Protein AF-0000000074575680 (afdb_homodimer)

Structure (mmCIF, N/CA/C/O backbone):
data_AF-0000000074575680-model_v1
#
loop_
_entity.id
_entity.type
_entity.pdbx_description
1 polymer 'Glutathione peroxidase'
#
loop_
_atom_site.group_PDB
_atom_site.id
_atom_site.type_symbol
_atom_site.label_atom_id
_atom_site.label_alt_id
_atom_site.label_comp_id
_atom_site.label_asym_id
_atom_site.label_entity_id
_atom_site.label_seq_id
_atom_site.pdbx_PDB_ins_code
_atom_site.Cartn_x
_atom_site.Cartn_y
_atom_site.Cartn_z
_atom_site.occupancy
_atom_site.B_iso_or_equiv
_atom_site.auth_seq_id
_atom_site.auth_comp_id
_atom_site.auth_asym_id
_atom_site.auth_atom_id
_atom_site.pdbx_PDB_model_num
ATOM 1 N N . LYS A 1 1 ? 10.477 -33.094 -3.75 1 90.31 1 LYS A N 1
ATOM 2 C CA . LYS A 1 1 ? 10.805 -31.891 -2.986 1 90.31 1 LYS A CA 1
ATOM 3 C C . LYS A 1 1 ? 9.602 -30.953 -2.881 1 90.31 1 LYS A C 1
ATOM 5 O O . LYS A 1 1 ? 9.172 -30.609 -1.778 1 90.31 1 LYS A O 1
ATOM 10 N N . PHE A 1 2 ? 8.867 -30.75 -3.924 1 97.62 2 PHE A N 1
ATOM 11 C CA . PHE A 1 2 ? 7.738 -29.828 -3.959 1 97.62 2 PHE A CA 1
ATOM 12 C C . PHE A 1 2 ? 6.656 -30.266 -2.977 1 97.62 2 PHE A C 1
ATOM 14 O O . PHE A 1 2 ? 6.203 -29.469 -2.154 1 97.62 2 PHE A O 1
ATOM 21 N N . TYR A 1 3 ? 6.438 -31.531 -2.885 1 98.19 3 TYR A N 1
ATOM 22 C CA . TYR A 1 3 ? 5.309 -32.031 -2.105 1 98.19 3 TYR A CA 1
ATOM 23 C C . TYR A 1 3 ? 5.645 -32.062 -0.619 1 98.19 3 TYR A C 1
ATOM 25 O O . TYR A 1 3 ? 4.758 -32.219 0.221 1 98.19 3 TYR A O 1
ATOM 33 N N . SER A 1 4 ? 6.883 -31.953 -0.274 1 98 4 SER A N 1
ATOM 34 C CA . SER A 1 4 ? 7.297 -31.953 1.126 1 98 4 SER A CA 1
ATOM 35 C C . SER A 1 4 ? 7.211 -30.562 1.736 1 98 4 SER A C 1
ATOM 37 O O . SER A 1 4 ? 7.336 -30.406 2.953 1 98 4 SER A O 1
ATOM 39 N N . LEU A 1 5 ? 6.918 -29.578 0.941 1 98.44 5 LEU A N 1
ATOM 40 C CA . LEU A 1 5 ? 6.836 -28.203 1.413 1 98.44 5 LEU A CA 1
ATOM 41 C C . LEU A 1 5 ? 5.504 -27.938 2.107 1 98.44 5 LEU A C 1
ATOM 43 O O . LEU A 1 5 ? 4.551 -28.703 1.938 1 98.44 5 LEU A O 1
ATOM 47 N N . THR A 1 6 ? 5.512 -26.969 2.91 1 98.31 6 THR A N 1
ATOM 48 C CA . THR A 1 6 ? 4.312 -26.453 3.566 1 98.31 6 THR A CA 1
ATOM 49 C C . THR A 1 6 ? 4.273 -24.938 3.512 1 98.31 6 THR A C 1
ATOM 51 O O . THR A 1 6 ? 5.301 -24.297 3.279 1 98.31 6 THR A O 1
ATOM 54 N N . ALA A 1 7 ? 3.102 -24.391 3.576 1 98.12 7 ALA A N 1
ATOM 55 C CA . ALA A 1 7 ? 2.865 -22.969 3.73 1 98.12 7 ALA A CA 1
ATOM 56 C C . ALA A 1 7 ? 1.653 -22.703 4.621 1 98.12 7 ALA A C 1
ATOM 58 O O . ALA A 1 7 ? 1.049 -23.641 5.148 1 98.12 7 ALA A O 1
ATOM 59 N N . LYS A 1 8 ? 1.412 -21.516 4.918 1 98.06 8 LYS A N 1
ATOM 60 C CA . LYS A 1 8 ? 0.218 -21.156 5.68 1 98.06 8 LYS A CA 1
ATOM 61 C C . LYS A 1 8 ? -0.808 -20.453 4.805 1 98.06 8 LYS A C 1
ATOM 63 O O . LYS A 1 8 ? -0.447 -19.609 3.975 1 98.06 8 LYS A O 1
ATOM 68 N N . LEU A 1 9 ? -2.023 -20.812 4.992 1 97.31 9 LEU A N 1
ATOM 69 C CA . LEU A 1 9 ? -3.113 -20.047 4.395 1 97.31 9 LEU A CA 1
ATOM 70 C C . LEU A 1 9 ? -3.273 -18.688 5.086 1 97.31 9 LEU A C 1
ATOM 72 O O . LEU A 1 9 ? -2.686 -18.453 6.145 1 97.31 9 LEU A O 1
ATOM 76 N N . LEU A 1 10 ? -4.047 -17.828 4.496 1 95.44 10 LEU A N 1
ATOM 77 C CA . LEU A 1 10 ? -4.273 -16.516 5.102 1 95.44 10 LEU A CA 1
ATOM 78 C C . LEU A 1 10 ? -4.848 -16.656 6.508 1 95.44 10 LEU A C 1
ATOM 80 O O . LEU A 1 10 ? -4.586 -15.812 7.375 1 95.44 10 LEU A O 1
ATOM 84 N N . SER A 1 11 ? -5.582 -17.719 6.699 1 92.12 11 SER A N 1
ATOM 85 C CA . SER A 1 11 ? -6.211 -17.984 7.988 1 92.12 11 SER A CA 1
ATOM 86 C C . SER A 1 11 ? -5.176 -18.391 9.031 1 92.12 11 SER A C 1
ATOM 88 O O . SER A 1 11 ? -5.469 -18.391 10.234 1 92.12 11 SER A O 1
ATOM 90 N N . GLY A 1 12 ? -4.004 -18.766 8.617 1 95.06 12 GLY A N 1
ATOM 91 C CA . GLY A 1 12 ? -2.977 -19.25 9.531 1 95.06 12 GLY A CA 1
ATOM 92 C C . GLY A 1 12 ? -2.861 -20.766 9.555 1 95.06 12 GLY A C 1
ATOM 93 O O . GLY A 1 12 ? -1.886 -21.312 10.07 1 95.06 12 GLY A O 1
ATOM 94 N N . GLU A 1 13 ? -3.814 -21.359 8.938 1 96.56 13 GLU A N 1
ATOM 95 C CA . GLU A 1 13 ? -3.799 -22.812 8.898 1 96.56 13 GLU A CA 1
ATOM 96 C C . GLU A 1 13 ? -2.67 -23.328 8 1 96.56 13 GLU A C 1
ATOM 98 O O . GLU A 1 13 ? -2.395 -22.75 6.949 1 96.56 13 GLU A O 1
ATOM 103 N N . ILE A 1 14 ? -2.115 -24.438 8.445 1 97.88 14 ILE A N 1
ATOM 104 C CA . ILE A 1 14 ? -1.03 -25.031 7.672 1 97.88 14 ILE A CA 1
ATOM 105 C C . ILE A 1 14 ? -1.587 -25.656 6.398 1 97.88 14 ILE A C 1
ATOM 107 O O . ILE A 1 14 ? -2.625 -26.328 6.426 1 97.88 14 ILE A O 1
ATOM 111 N N . PHE A 1 15 ? -0.992 -25.422 5.309 1 97.94 15 PHE A N 1
ATOM 112 C CA . PHE A 1 15 ? -1.291 -25.969 3.994 1 97.94 15 PHE A CA 1
ATOM 113 C C . PHE A 1 15 ? -0.157 -26.875 3.518 1 97.94 15 PHE A C 1
ATOM 115 O O . PHE A 1 15 ? 0.91 -26.391 3.137 1 97.94 15 PHE A O 1
ATOM 122 N N . ASN A 1 16 ? -0.392 -28.188 3.578 1 98.38 16 ASN A N 1
ATOM 123 C CA . ASN A 1 16 ? 0.603 -29.156 3.146 1 98.38 16 ASN A CA 1
ATOM 124 C C . ASN A 1 16 ? 0.56 -29.375 1.637 1 98.38 16 ASN A C 1
ATOM 126 O O . ASN A 1 16 ? -0.488 -29.703 1.082 1 98.38 16 ASN A O 1
ATOM 130 N N . PHE A 1 17 ? 1.668 -29.297 0.983 1 98.56 17 PHE A N 1
ATOM 131 C CA . PHE A 1 17 ? 1.706 -29.375 -0.473 1 98.56 17 PHE A CA 1
ATOM 132 C C . PHE A 1 17 ? 1.512 -30.812 -0.947 1 98.56 17 PHE A C 1
ATOM 134 O O . PHE A 1 17 ? 1.29 -31.047 -2.135 1 98.56 17 PHE A O 1
ATOM 141 N N . SER A 1 18 ? 1.539 -31.75 -0.007 1 98.44 18 SER A N 1
ATOM 142 C CA . SER A 1 18 ? 1.252 -33.125 -0.375 1 98.44 18 SER A CA 1
ATOM 143 C C . SER A 1 18 ? -0.13 -33.25 -1.008 1 98.44 18 SER A C 1
ATOM 145 O O . SER A 1 18 ? -0.358 -34.156 -1.84 1 98.44 18 SER A O 1
ATOM 147 N N . VAL A 1 19 ? -1.078 -32.406 -0.648 1 97.69 19 VAL A N 1
ATOM 148 C CA . VAL A 1 19 ? -2.445 -32.438 -1.152 1 97.69 19 VAL A CA 1
ATOM 149 C C . VAL A 1 19 ? -2.467 -32.062 -2.629 1 97.69 19 VAL A C 1
ATOM 151 O O . VAL A 1 19 ? -3.479 -32.25 -3.311 1 97.69 19 VAL A O 1
ATOM 154 N N . LEU A 1 20 ? -1.344 -31.578 -3.15 1 98.38 20 LEU A N 1
ATOM 155 C CA . LEU A 1 20 ? -1.27 -31.078 -4.52 1 98.38 20 LEU A CA 1
ATOM 156 C C . LEU A 1 20 ? -0.809 -32.188 -5.473 1 98.38 20 LEU A C 1
ATOM 158 O O . LEU A 1 20 ? -0.674 -31.953 -6.676 1 98.38 20 LEU A O 1
ATOM 162 N N . GLN A 1 21 ? -0.491 -33.375 -4.891 1 97.75 21 GLN A N 1
ATOM 163 C CA . GLN A 1 21 ? -0.09 -34.469 -5.742 1 97.75 21 GLN A CA 1
ATOM 164 C C . GLN A 1 21 ? -1.146 -34.781 -6.805 1 97.75 21 GLN A C 1
ATOM 166 O O . GLN A 1 21 ? -2.34 -34.844 -6.5 1 97.75 21 GLN A O 1
ATOM 171 N N . GLY A 1 22 ? -0.723 -34.906 -8.055 1 97.44 22 GLY A N 1
ATOM 172 C CA . GLY A 1 22 ? -1.619 -35.219 -9.156 1 97.44 22 GLY A CA 1
ATOM 173 C C . GLY A 1 22 ? -2.285 -33.969 -9.742 1 97.44 22 GLY A C 1
ATOM 174 O O . GLY A 1 22 ? -3.072 -34.094 -10.68 1 97.44 22 GLY A O 1
ATOM 175 N N . LYS A 1 23 ? -2.02 -32.812 -9.234 1 98.44 23 LYS A N 1
ATOM 176 C CA . LYS A 1 23 ? -2.623 -31.562 -9.695 1 98.44 23 LYS A CA 1
ATOM 177 C C . LYS A 1 23 ? -1.633 -30.75 -10.516 1 98.44 23 LYS A C 1
ATOM 179 O O . LYS A 1 23 ? -0.419 -30.875 -10.352 1 98.44 23 LYS A O 1
ATOM 184 N N . VAL A 1 24 ? -2.135 -30 -11.469 1 98.81 24 VAL A N 1
ATOM 185 C CA . VAL A 1 24 ? -1.384 -28.906 -12.07 1 98.81 24 VAL A CA 1
ATOM 186 C C . VAL A 1 24 ? -1.502 -27.656 -11.195 1 98.81 24 VAL A C 1
ATOM 188 O O . VAL A 1 24 ? -2.607 -27.25 -10.836 1 98.81 24 VAL A O 1
ATOM 191 N N . VAL A 1 25 ? -0.352 -27.047 -10.797 1 98.94 25 VAL A N 1
ATOM 192 C CA . VAL A 1 25 ? -0.388 -25.969 -9.812 1 98.94 25 VAL A CA 1
ATOM 193 C C . VAL A 1 25 ? 0.201 -24.688 -10.414 1 98.94 25 VAL A C 1
ATOM 195 O O . VAL A 1 25 ? 1.342 -24.688 -10.883 1 98.94 25 VAL A O 1
ATOM 198 N N . LEU A 1 26 ? -0.581 -23.688 -10.5 1 98.94 26 LEU A N 1
ATOM 199 C CA . LEU A 1 26 ? -0.109 -22.359 -10.836 1 98.94 26 LEU A CA 1
ATOM 200 C C . LEU A 1 26 ? 0.156 -21.531 -9.57 1 98.94 26 LEU A C 1
ATOM 202 O O . LEU A 1 26 ? -0.748 -21.328 -8.758 1 98.94 26 LEU A O 1
ATOM 206 N N . ILE A 1 27 ? 1.367 -21.109 -9.344 1 98.94 27 ILE A N 1
ATOM 207 C CA . ILE A 1 27 ? 1.769 -20.312 -8.195 1 98.94 27 ILE A CA 1
ATOM 208 C C . ILE A 1 27 ? 2.15 -18.906 -8.641 1 98.94 27 ILE A C 1
ATOM 210 O O . ILE A 1 27 ? 3.002 -18.734 -9.516 1 98.94 27 ILE A O 1
ATOM 214 N N . GLU A 1 28 ? 1.536 -17.938 -8.117 1 98.81 28 GLU A N 1
ATOM 215 C CA . GLU A 1 28 ? 1.806 -16.547 -8.461 1 98.81 28 GLU A CA 1
ATOM 216 C C . GLU A 1 28 ? 2.061 -15.711 -7.207 1 98.81 28 GLU A C 1
ATOM 218 O O . GLU A 1 28 ? 1.289 -15.766 -6.25 1 98.81 28 GLU A O 1
ATOM 223 N N . ASN A 1 29 ? 3.236 -15.023 -7.129 1 98.88 29 ASN A N 1
ATOM 224 C CA . ASN A 1 29 ? 3.314 -13.984 -6.105 1 98.88 29 ASN A CA 1
ATOM 225 C C . ASN A 1 29 ? 2.42 -12.797 -6.441 1 98.88 29 ASN A C 1
ATOM 227 O O . ASN A 1 29 ? 2.426 -12.312 -7.574 1 98.88 29 ASN A O 1
ATOM 231 N N . VAL A 1 30 ? 1.631 -12.391 -5.48 1 98.81 30 VAL A N 1
ATOM 232 C CA . VAL A 1 30 ? 0.593 -11.406 -5.758 1 98.81 30 VAL A CA 1
ATOM 233 C C . VAL A 1 30 ? 0.725 -10.234 -4.793 1 98.81 30 VAL A C 1
ATOM 235 O O . VAL A 1 30 ? 1.502 -10.289 -3.838 1 98.81 30 VAL A O 1
ATOM 238 N N . ALA A 1 31 ? 0.036 -9.172 -5.098 1 98.62 31 ALA A N 1
ATOM 239 C CA . ALA A 1 31 ? -0.106 -7.98 -4.27 1 98.62 31 ALA A CA 1
ATOM 240 C C . ALA A 1 31 ? -1.476 -7.336 -4.469 1 98.62 31 ALA A C 1
ATOM 242 O O . ALA A 1 31 ? -2.09 -7.48 -5.527 1 98.62 31 ALA A O 1
ATOM 243 N N . SER A 1 32 ? -1.909 -6.621 -3.449 1 97.38 32 SER A N 1
ATOM 244 C CA . SER A 1 32 ? -3.252 -6.051 -3.457 1 97.38 32 SER A CA 1
ATOM 245 C C . SER A 1 32 ? -3.297 -4.758 -4.27 1 97.38 32 SER A C 1
ATOM 247 O O . SER A 1 32 ? -4.379 -4.277 -4.613 1 97.38 32 SER A O 1
ATOM 249 N N . LEU A 1 33 ? -2.076 -4.152 -4.391 1 93.62 33 LEU A N 1
ATOM 250 C CA . LEU A 1 33 ? -2.029 -2.877 -5.098 1 93.62 33 LEU A CA 1
ATOM 251 C C . LEU A 1 33 ? -1 -2.916 -6.223 1 93.62 33 LEU A C 1
ATOM 253 O O . LEU A 1 33 ? 0.177 -2.617 -6 1 93.62 33 LEU A O 1
ATOM 257 N N . GLY A 1 34 ? -1.267 -3.279 -7.48 1 92.88 34 GLY A N 1
ATOM 258 C CA . GLY A 1 34 ? -0.567 -3.455 -8.742 1 92.88 34 GLY A CA 1
ATOM 259 C C . GLY A 1 34 ? -1.502 -3.691 -9.914 1 92.88 34 GLY A C 1
ATOM 260 O O . GLY A 1 34 ? -2.48 -2.963 -10.086 1 92.88 34 GLY A O 1
ATOM 261 N N . THR A 1 35 ? -1.01 -4.625 -10.766 1 96.19 35 THR A N 1
ATOM 262 C CA . THR A 1 35 ? -1.925 -5.031 -11.828 1 96.19 35 THR A CA 1
ATOM 263 C C . THR A 1 35 ? -2.969 -6.012 -11.297 1 96.19 35 THR A C 1
ATOM 265 O O . THR A 1 35 ? -3.359 -6.945 -12 1 96.19 35 THR A O 1
ATOM 268 N N . THR A 1 36 ? -3.359 -5.793 -10.133 1 97.25 36 THR A N 1
ATOM 269 C CA . THR A 1 36 ? -4.223 -6.656 -9.328 1 97.25 36 THR A CA 1
ATOM 270 C C . THR A 1 36 ? -5.5 -6.996 -10.094 1 97.25 36 THR A C 1
ATOM 272 O O . THR A 1 36 ? -5.852 -8.172 -10.234 1 97.25 36 THR A O 1
ATOM 275 N N . THR A 1 37 ? -6.16 -5.941 -10.625 1 98 37 THR A N 1
ATOM 276 C CA . THR A 1 37 ? -7.426 -6.191 -11.305 1 98 37 THR A CA 1
ATOM 277 C C . THR A 1 37 ? -7.246 -7.199 -12.438 1 98 37 THR A C 1
ATOM 279 O O . THR A 1 37 ? -8.016 -8.156 -12.547 1 98 37 THR A O 1
ATOM 282 N N . ARG A 1 38 ? -6.262 -7.008 -13.188 1 98.12 38 ARG A N 1
ATOM 283 C CA . ARG A 1 38 ? -5.996 -7.883 -14.328 1 98.12 38 ARG A CA 1
ATOM 284 C C . ARG A 1 38 ? -5.707 -9.305 -13.867 1 98.12 38 ARG A C 1
ATOM 286 O O . ARG A 1 38 ? -6.426 -10.242 -14.234 1 98.12 38 ARG A O 1
ATOM 293 N N . ASP A 1 39 ? -4.754 -9.484 -13.055 1 98.62 39 ASP A N 1
ATOM 294 C CA . ASP A 1 39 ? -4.219 -10.805 -12.758 1 98.62 39 ASP A CA 1
ATOM 295 C C . ASP A 1 39 ? -5.164 -11.594 -11.859 1 98.62 39 ASP A C 1
ATOM 297 O O . ASP A 1 39 ? -5.379 -12.789 -12.07 1 98.62 39 ASP A O 1
ATOM 301 N N . TYR A 1 40 ? -5.762 -10.961 -10.859 1 98.81 40 TYR A N 1
ATOM 302 C CA . TYR A 1 40 ? -6.695 -11.672 -9.992 1 98.81 40 TYR A CA 1
ATOM 303 C C . TYR A 1 40 ? -7.918 -12.133 -10.773 1 98.81 40 TYR A C 1
ATOM 305 O O . TYR A 1 40 ? -8.422 -13.234 -10.547 1 98.81 40 TYR A O 1
ATOM 313 N N . THR A 1 41 ? -8.383 -11.25 -11.664 1 98.75 41 THR A N 1
ATOM 314 C CA . THR A 1 41 ? -9.531 -11.625 -12.484 1 98.75 41 THR A CA 1
ATOM 315 C C . THR A 1 41 ? -9.188 -12.812 -13.383 1 98.75 41 THR A C 1
ATOM 317 O O . THR A 1 41 ? -9.977 -13.75 -13.5 1 98.75 41 THR A O 1
ATOM 320 N N . GLN A 1 42 ? -8.055 -12.766 -13.953 1 98.88 42 GLN A N 1
ATOM 321 C CA . GLN A 1 42 ? -7.629 -13.836 -14.844 1 98.88 42 GLN A CA 1
ATOM 322 C C . GLN A 1 42 ? -7.391 -15.133 -14.078 1 98.88 42 GLN A C 1
ATOM 324 O O . GLN A 1 42 ? -7.668 -16.219 -14.586 1 98.88 42 GLN A O 1
ATOM 329 N N . MET A 1 43 ? -6.891 -15.07 -12.867 1 98.88 43 MET A N 1
ATOM 330 C CA . MET A 1 43 ? -6.754 -16.266 -12.031 1 98.88 43 MET A CA 1
ATOM 331 C C . MET A 1 43 ? -8.117 -16.859 -11.711 1 98.88 43 MET A C 1
ATOM 333 O O . MET A 1 43 ? -8.297 -18.078 -11.75 1 98.88 43 MET A O 1
ATOM 337 N N . ASN A 1 44 ? -9.094 -15.969 -11.367 1 98.88 44 ASN A N 1
ATOM 338 C CA . ASN A 1 44 ? -10.453 -16.453 -11.141 1 98.88 44 ASN A CA 1
ATOM 339 C C . ASN A 1 44 ? -11 -17.188 -12.367 1 98.88 44 ASN A C 1
ATOM 341 O O . ASN A 1 44 ? -11.625 -18.234 -12.234 1 98.88 44 ASN A O 1
ATOM 345 N N . GLU A 1 45 ? -10.758 -16.609 -13.523 1 98.81 45 GLU A N 1
ATOM 346 C CA . GLU A 1 45 ? -11.25 -17.188 -14.758 1 98.81 45 GLU A CA 1
ATOM 347 C C . GLU A 1 45 ? -10.625 -18.562 -15 1 98.81 45 GLU A C 1
ATOM 349 O O . GLU A 1 45 ? -11.32 -19.516 -15.352 1 98.81 45 GLU A O 1
ATOM 354 N N . LEU A 1 46 ? -9.312 -18.656 -14.867 1 98.88 46 LEU A N 1
ATOM 355 C CA . LEU A 1 46 ? -8.625 -19.938 -15.031 1 98.88 46 LEU A CA 1
ATOM 356 C C . LEU A 1 46 ? -9.141 -20.969 -14.039 1 98.88 46 LEU A C 1
ATOM 358 O O . LEU A 1 46 ? -9.359 -22.125 -14.398 1 98.88 46 LEU A O 1
ATOM 362 N N . HIS A 1 47 ? -9.289 -20.531 -12.797 1 98.81 47 HIS A N 1
ATOM 363 C CA . HIS A 1 47 ? -9.82 -21.438 -11.781 1 98.81 47 HIS A CA 1
ATOM 364 C C . HIS A 1 47 ? -11.188 -21.969 -12.18 1 98.81 47 HIS A C 1
ATOM 366 O O . HIS A 1 47 ? -11.438 -23.172 -12.094 1 98.81 47 HIS A O 1
ATOM 372 N N . GLU A 1 48 ? -12.062 -21.078 -12.594 1 98.56 48 GLU A N 1
ATOM 373 C CA . GLU A 1 48 ? -13.422 -21.469 -12.969 1 98.56 48 GLU A CA 1
ATOM 374 C C . GLU A 1 48 ? -13.414 -22.5 -14.094 1 98.56 48 GLU A C 1
ATOM 376 O O . GLU A 1 48 ? -14.219 -23.422 -14.094 1 98.56 48 GLU A O 1
ATOM 381 N N . ARG A 1 49 ? -12.508 -22.391 -14.945 1 98.38 49 ARG A N 1
ATOM 382 C CA . ARG A 1 49 ? -12.508 -23.234 -16.141 1 98.38 49 ARG A CA 1
ATOM 383 C C . ARG A 1 49 ? -11.789 -24.562 -15.883 1 98.38 49 ARG A C 1
ATOM 385 O O . ARG A 1 49 ? -12.148 -25.578 -16.469 1 98.38 49 ARG A O 1
ATOM 392 N N . TYR A 1 50 ? -10.844 -24.562 -14.945 1 98.62 50 TYR A N 1
ATOM 393 C CA . TYR A 1 50 ? -9.961 -25.734 -14.977 1 98.62 50 TYR A CA 1
ATOM 394 C C . TYR A 1 50 ? -9.812 -26.344 -13.594 1 98.62 50 TYR A C 1
ATOM 396 O O . TYR A 1 50 ? -9.172 -27.391 -13.43 1 98.62 50 TYR A O 1
ATOM 404 N N . ALA A 1 51 ? -10.422 -25.734 -12.594 1 98.56 51 ALA A N 1
ATOM 405 C CA . ALA A 1 51 ? -10.289 -26.297 -11.25 1 98.56 51 ALA A CA 1
ATOM 406 C C . ALA A 1 51 ? -10.82 -27.719 -11.203 1 98.56 51 ALA A C 1
ATOM 408 O O . ALA A 1 51 ? -10.195 -28.609 -10.602 1 98.56 51 ALA A O 1
ATOM 409 N N . SER A 1 52 ? -11.93 -27.938 -11.82 1 98.06 52 SER A N 1
ATOM 410 C CA . SER A 1 52 ? -12.562 -29.266 -11.812 1 98.06 52 SER A CA 1
ATOM 411 C C . SER A 1 52 ? -11.742 -30.266 -12.609 1 98.06 52 SER A C 1
ATOM 413 O O . SER A 1 52 ? -11.961 -31.484 -12.508 1 98.06 52 SER A O 1
ATOM 415 N N . LYS A 1 53 ? -10.805 -29.781 -13.391 1 98.12 53 LYS A N 1
ATOM 416 C CA . LYS A 1 53 ? -9.984 -30.656 -14.234 1 98.12 53 LYS A CA 1
ATOM 417 C C . LYS A 1 53 ? -8.625 -30.922 -13.594 1 98.12 53 LYS A C 1
ATOM 419 O O . LYS A 1 53 ? -7.793 -31.625 -14.164 1 98.12 53 LYS A O 1
ATOM 424 N N . GLY A 1 54 ? -8.391 -30.328 -12.461 1 98.31 54 GLY A N 1
ATOM 425 C CA . GLY A 1 54 ? -7.172 -30.672 -11.734 1 98.31 54 GLY A CA 1
ATOM 426 C C . GLY A 1 54 ? -6.23 -29.484 -11.562 1 98.31 54 GLY A C 1
ATOM 427 O O . GLY A 1 54 ? -5.109 -29.656 -11.07 1 98.31 54 GLY A O 1
ATOM 428 N N . LEU A 1 55 ? -6.648 -28.266 -11.906 1 98.81 55 LEU A N 1
ATOM 429 C CA . LEU A 1 55 ? -5.824 -27.078 -11.703 1 98.81 55 LEU A CA 1
ATOM 430 C C . LEU A 1 55 ? -5.992 -26.531 -10.289 1 98.81 55 LEU A C 1
ATOM 432 O O . LEU A 1 55 ? -7.109 -26.438 -9.781 1 98.81 55 LEU A O 1
ATOM 436 N N . VAL A 1 56 ? -4.914 -26.219 -9.617 1 98.81 56 VAL A N 1
ATOM 437 C CA . VAL A 1 56 ? -4.902 -25.469 -8.367 1 98.81 56 VAL A CA 1
ATOM 438 C C . VAL A 1 56 ? -4.086 -24.188 -8.539 1 98.81 56 VAL A C 1
ATOM 440 O O . VAL A 1 56 ? -2.988 -24.219 -9.094 1 98.81 56 VAL A O 1
ATOM 443 N N . ILE A 1 57 ? -4.652 -23.141 -8.172 1 98.88 57 ILE A N 1
ATOM 444 C CA . ILE A 1 57 ? -3.959 -21.859 -8.219 1 98.88 57 ILE A CA 1
ATOM 445 C C . ILE A 1 57 ? -3.65 -21.391 -6.801 1 98.88 57 ILE A C 1
ATOM 447 O O . ILE A 1 57 ? -4.527 -21.391 -5.93 1 98.88 57 ILE A O 1
ATOM 451 N N . LEU A 1 58 ? -2.428 -21.031 -6.551 1 98.88 58 LEU A N 1
ATOM 452 C CA . LEU A 1 58 ? -1.982 -20.469 -5.277 1 98.88 58 LEU A CA 1
ATOM 453 C C . LEU A 1 58 ? -1.466 -19.047 -5.465 1 98.88 58 LEU A C 1
ATOM 455 O O . LEU A 1 58 ? -0.466 -18.828 -6.156 1 98.88 58 LEU A O 1
ATOM 459 N N . GLY A 1 59 ? -2.221 -18.109 -4.934 1 98.81 59 GLY A N 1
ATOM 460 C CA . GLY A 1 59 ? -1.688 -16.766 -4.805 1 98.81 59 GLY A CA 1
ATOM 461 C C . GLY A 1 59 ? -0.854 -16.562 -3.553 1 98.81 59 GLY A C 1
ATOM 462 O O . GLY A 1 59 ? -1.27 -16.953 -2.459 1 98.81 59 GLY A O 1
ATOM 463 N N . VAL A 1 60 ? 0.273 -15.945 -3.691 1 98.88 60 VAL A N 1
ATOM 464 C CA . VAL A 1 60 ? 1.181 -15.789 -2.561 1 98.88 60 VAL A CA 1
ATOM 465 C C . VAL A 1 60 ? 1.532 -14.312 -2.387 1 98.88 60 VAL A C 1
ATOM 467 O O . VAL A 1 60 ? 2.482 -13.812 -2.998 1 98.88 60 VAL A O 1
ATOM 470 N N . PRO A 1 61 ? 0.842 -13.672 -1.475 1 98.81 61 PRO A N 1
ATOM 471 C CA . PRO A 1 61 ? 1.118 -12.25 -1.257 1 98.81 61 PRO A CA 1
ATOM 472 C C . PRO A 1 61 ? 2.564 -11.984 -0.847 1 98.81 61 PRO A C 1
ATOM 474 O O . PRO A 1 61 ? 3.143 -12.758 -0.077 1 98.81 61 PRO A O 1
ATOM 477 N N . CYS A 1 62 ? 3.129 -10.961 -1.376 1 98.81 62 CYS A N 1
ATOM 478 C CA . CYS A 1 62 ? 4.496 -10.539 -1.104 1 98.81 62 CYS A CA 1
ATOM 479 C C . CYS A 1 62 ? 4.617 -9.016 -1.155 1 98.81 62 CYS A C 1
ATOM 481 O O . CYS A 1 62 ? 4.035 -8.375 -2.029 1 98.81 62 CYS A O 1
ATOM 483 N N . ASN A 1 63 ? 5.426 -8.43 -0.271 1 98.25 63 ASN A N 1
ATOM 484 C CA . ASN A 1 63 ? 5.5 -6.977 -0.169 1 98.25 63 ASN A CA 1
ATOM 485 C C . ASN A 1 63 ? 6.852 -6.449 -0.646 1 98.25 63 ASN A C 1
ATOM 487 O O . ASN A 1 63 ? 7.207 -5.305 -0.368 1 98.25 63 ASN A O 1
ATOM 491 N N . GLN A 1 64 ? 7.586 -7.203 -1.375 1 97.94 64 GLN A N 1
ATOM 492 C CA . GLN A 1 64 ? 8.969 -6.852 -1.679 1 97.94 64 GLN A CA 1
ATOM 493 C C . GLN A 1 64 ? 9.055 -5.977 -2.926 1 97.94 64 GLN A C 1
ATOM 495 O O . GLN A 1 64 ? 10.125 -5.457 -3.256 1 97.94 64 GLN A O 1
ATOM 500 N N . PHE A 1 65 ? 7.922 -5.773 -3.602 1 97.31 65 PHE A N 1
ATOM 501 C CA . PHE A 1 65 ? 7.938 -5.051 -4.867 1 97.31 65 PHE A CA 1
ATOM 502 C C . PHE A 1 65 ? 7.043 -3.816 -4.801 1 97.31 65 PHE A C 1
ATOM 504 O O . PHE A 1 65 ? 5.82 -3.926 -4.898 1 97.31 65 PHE A O 1
ATOM 511 N N . GLY A 1 66 ? 7.715 -2.621 -4.609 1 96 66 GLY A N 1
ATOM 512 C CA . GLY A 1 66 ? 6.98 -1.37 -4.5 1 96 66 GLY A CA 1
ATOM 513 C C . GLY A 1 66 ? 6.113 -1.292 -3.258 1 96 66 GLY A C 1
ATOM 514 O O . GLY A 1 66 ? 5.258 -0.411 -3.145 1 96 66 GLY A O 1
ATOM 515 N N . HIS A 1 67 ? 6.234 -2.316 -2.404 1 97.5 67 HIS A N 1
ATOM 516 C CA . HIS A 1 67 ? 5.398 -2.436 -1.216 1 97.5 67 HIS A CA 1
ATOM 517 C C . HIS A 1 67 ? 3.918 -2.377 -1.573 1 97.5 67 HIS A C 1
ATOM 519 O O . HIS A 1 67 ? 3.141 -1.693 -0.904 1 97.5 67 HIS A O 1
ATOM 525 N N . GLN A 1 68 ? 3.609 -3.076 -2.586 1 98.06 68 GLN A N 1
ATOM 526 C CA . GLN A 1 68 ? 2.236 -3.053 -3.082 1 98.06 68 GLN A CA 1
ATOM 527 C C . GLN A 1 68 ? 1.346 -3.996 -2.279 1 98.06 68 GLN A C 1
ATOM 529 O O . GLN A 1 68 ? 0.159 -4.141 -2.578 1 98.06 68 GLN A O 1
ATOM 534 N N . GLU A 1 69 ? 1.895 -4.617 -1.244 1 98.38 69 GLU A N 1
ATOM 535 C CA . GLU A 1 69 ? 1.143 -5.441 -0.302 1 98.38 69 GLU A CA 1
ATOM 536 C C . GLU A 1 69 ? 1.453 -5.051 1.141 1 98.38 69 GLU A C 1
ATOM 538 O O . GLU A 1 69 ? 1.841 -5.898 1.947 1 98.38 69 GLU A O 1
ATOM 543 N N . ASN A 1 70 ? 1.155 -3.852 1.474 1 97.81 70 ASN A N 1
ATOM 544 C CA . ASN A 1 70 ? 1.376 -3.344 2.824 1 97.81 70 ASN A CA 1
ATOM 545 C C . ASN A 1 70 ? 0.333 -3.879 3.801 1 97.81 70 ASN A C 1
ATOM 547 O O . ASN A 1 70 ? 0.492 -3.752 5.016 1 97.81 70 ASN A O 1
ATOM 551 N N . CYS A 1 71 ? -0.729 -4.508 3.303 1 97.38 71 CYS A N 1
ATOM 552 C CA . CYS A 1 71 ? -1.795 -5.055 4.137 1 97.38 71 CYS A CA 1
ATOM 553 C C . CYS A 1 71 ? -1.27 -6.168 5.035 1 97.38 71 CYS A C 1
ATOM 555 O O . CYS A 1 71 ? -0.399 -6.941 4.629 1 97.38 71 CYS A O 1
ATOM 557 N N . LYS A 1 72 ? -1.858 -6.195 6.238 1 96.62 72 LYS A N 1
ATOM 558 C CA . LYS A 1 72 ? -1.722 -7.41 7.039 1 96.62 72 LYS A CA 1
ATOM 559 C C . LYS A 1 72 ? -2.551 -8.547 6.457 1 96.62 72 LYS A C 1
ATOM 561 O O . LYS A 1 72 ? -3.486 -8.312 5.688 1 96.62 72 LYS A O 1
ATOM 566 N N . ASN A 1 73 ? -2.193 -9.742 6.875 1 97.44 73 ASN A N 1
ATOM 567 C CA . ASN A 1 73 ? -2.875 -10.914 6.328 1 97.44 73 ASN A CA 1
ATOM 568 C C . ASN A 1 73 ? -4.391 -10.773 6.434 1 97.44 73 ASN A C 1
ATOM 570 O O . ASN A 1 73 ? -5.109 -11.047 5.469 1 97.44 73 ASN A O 1
ATOM 574 N N . GLU A 1 74 ? -4.852 -10.312 7.578 1 96.81 74 GLU A N 1
ATOM 575 C CA . GLU A 1 74 ? -6.285 -10.242 7.828 1 96.81 74 GLU A CA 1
ATOM 576 C C . GLU A 1 74 ? -6.934 -9.125 7.012 1 96.81 74 GLU A C 1
ATOM 578 O O . GLU A 1 74 ? -8.164 -9.055 6.91 1 96.81 74 GLU A O 1
ATOM 583 N N . GLU A 1 75 ? -6.168 -8.242 6.414 1 97.94 75 GLU A N 1
ATOM 584 C CA . GLU A 1 75 ? -6.672 -7.094 5.664 1 97.94 75 GLU A CA 1
ATOM 585 C C . GLU A 1 75 ? -6.73 -7.391 4.168 1 97.94 75 GLU A C 1
ATOM 587 O O . GLU A 1 75 ? -7.402 -6.684 3.416 1 97.94 75 GLU A O 1
ATOM 592 N N . ILE A 1 76 ? -6.012 -8.391 3.699 1 98.5 76 ILE A N 1
ATOM 593 C CA . ILE A 1 76 ? -5.785 -8.625 2.275 1 98.5 76 ILE A CA 1
ATOM 594 C C . ILE A 1 76 ? -7.117 -8.883 1.574 1 98.5 76 ILE A C 1
ATOM 596 O O . ILE A 1 76 ? -7.414 -8.258 0.552 1 98.5 76 ILE A O 1
ATOM 600 N N . LEU A 1 77 ? -7.938 -9.75 2.113 1 98.5 77 LEU A N 1
ATOM 601 C CA . LEU A 1 77 ? -9.203 -10.062 1.468 1 98.5 77 LEU A CA 1
ATOM 602 C C . LEU A 1 77 ? -10.125 -8.844 1.455 1 98.5 77 LEU A C 1
ATOM 604 O O . LEU A 1 77 ? -10.898 -8.656 0.514 1 98.5 77 LEU A O 1
ATOM 608 N N . LEU A 1 78 ? -10.094 -8.016 2.531 1 98.56 78 LEU A N 1
ATOM 609 C CA . LEU A 1 78 ? -10.859 -6.773 2.555 1 98.56 78 LEU A CA 1
ATOM 610 C C . LEU A 1 78 ? -10.406 -5.828 1.452 1 98.56 78 LEU A C 1
ATOM 612 O O . LEU A 1 78 ? -11.227 -5.199 0.785 1 98.56 78 LEU A O 1
ATOM 616 N N . SER A 1 79 ? -9.109 -5.723 1.299 1 98.69 79 SER A N 1
ATOM 617 C CA . SER A 1 79 ? -8.57 -4.875 0.244 1 98.69 79 SER A CA 1
ATOM 618 C C . SER A 1 79 ? -9.039 -5.332 -1.133 1 98.69 79 SER A C 1
ATOM 620 O O . SER A 1 79 ? -9.477 -4.516 -1.946 1 98.69 79 SER A O 1
ATOM 622 N N . LEU A 1 80 ? -8.961 -6.652 -1.385 1 98.75 80 LEU A N 1
ATOM 623 C CA . LEU A 1 80 ? -9.391 -7.195 -2.668 1 98.75 80 LEU A CA 1
ATOM 624 C C . LEU A 1 80 ? -10.875 -6.949 -2.891 1 98.75 80 LEU A C 1
ATOM 626 O O . LEU A 1 80 ? -11.289 -6.574 -3.99 1 98.75 80 LEU A O 1
ATOM 630 N N . LYS A 1 81 ? -11.617 -7.102 -1.906 1 98.75 81 LYS A N 1
ATOM 631 C CA . LYS A 1 81 ? -13.07 -7 -2.002 1 98.75 81 LYS A CA 1
ATOM 632 C C . LYS A 1 81 ? -13.508 -5.551 -2.195 1 98.75 81 LYS A C 1
ATOM 634 O O . LYS A 1 81 ? -14.43 -5.273 -2.965 1 98.75 81 LYS A O 1
ATOM 639 N N . HIS A 1 82 ? -12.844 -4.582 -1.558 1 98.75 82 HIS A N 1
ATOM 640 C CA . HIS A 1 82 ? -13.43 -3.248 -1.441 1 98.75 82 HIS A CA 1
ATOM 641 C C . HIS A 1 82 ? -12.57 -2.209 -2.158 1 98.75 82 HIS A C 1
ATOM 643 O O . HIS A 1 82 ? -13.047 -1.122 -2.488 1 98.75 82 HIS A O 1
ATOM 649 N N . VAL A 1 83 ? -11.312 -2.438 -2.406 1 98.56 83 VAL A N 1
ATOM 650 C 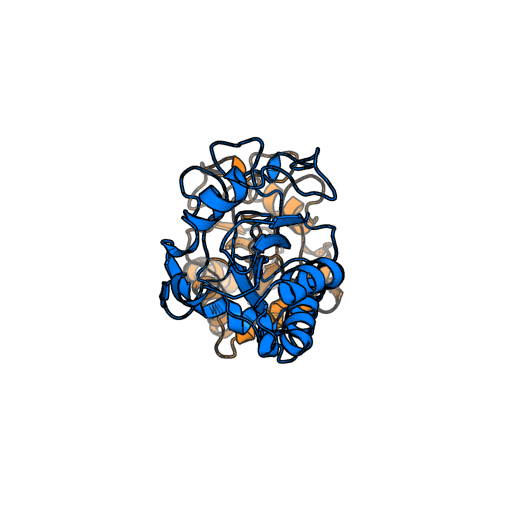CA . VAL A 1 83 ? -10.398 -1.408 -2.898 1 98.56 83 VAL A CA 1
ATOM 651 C C . VAL A 1 83 ? -9.945 -1.755 -4.316 1 98.56 83 VAL A C 1
ATOM 653 O O . VAL A 1 83 ? -10.32 -1.076 -5.277 1 98.56 83 VAL A O 1
ATOM 656 N N . ARG A 1 84 ? -9.266 -2.83 -4.414 1 98.38 84 ARG A N 1
ATOM 657 C CA . ARG A 1 84 ? -8.797 -3.264 -5.727 1 98.38 84 ARG A CA 1
ATOM 658 C C . ARG A 1 84 ? -8.727 -4.785 -5.809 1 98.38 84 ARG A C 1
ATOM 660 O O . ARG A 1 84 ? -8.016 -5.422 -5.031 1 98.38 84 ARG A O 1
ATOM 667 N N . PRO A 1 85 ? -9.359 -5.5 -6.641 1 98.25 85 PRO A N 1
ATOM 668 C CA . PRO A 1 85 ? -10.164 -4.957 -7.738 1 98.25 85 PRO A CA 1
ATOM 669 C C . PRO A 1 85 ? -11.391 -4.188 -7.242 1 98.25 85 PRO A C 1
ATOM 671 O O . PRO A 1 85 ? -11.914 -3.336 -7.961 1 98.25 85 PRO A O 1
ATOM 674 N N . GLY A 1 86 ? -11.812 -4.527 -6 1 98.25 86 GLY A N 1
ATOM 675 C CA . GLY A 1 86 ? -13.008 -3.871 -5.488 1 98.25 86 GLY A CA 1
ATOM 676 C C . GLY A 1 86 ? -14.289 -4.461 -6.035 1 98.25 86 GLY A C 1
ATOM 677 O O . GLY A 1 86 ? -14.297 -5.586 -6.535 1 98.25 86 GLY A O 1
ATOM 678 N N . ASN A 1 87 ? -15.43 -3.75 -5.68 1 97.88 87 ASN A N 1
ATOM 679 C CA . ASN A 1 87 ? -16.75 -4.121 -6.184 1 97.88 87 ASN A CA 1
ATOM 680 C C . ASN A 1 87 ? -17.125 -5.547 -5.789 1 97.88 87 ASN A C 1
ATOM 682 O O . ASN A 1 87 ? -17.625 -6.312 -6.609 1 97.88 87 ASN A O 1
ATOM 686 N N . GLY A 1 88 ? -16.75 -5.988 -4.641 1 98.44 88 GLY A N 1
ATOM 687 C CA . GLY A 1 88 ? -17.156 -7.281 -4.102 1 98.44 88 GLY A CA 1
ATOM 688 C C . GLY A 1 88 ? -16.281 -8.422 -4.59 1 98.44 88 GLY A C 1
ATOM 689 O O . GLY A 1 88 ? -16.594 -9.594 -4.371 1 98.44 88 GLY A O 1
ATOM 690 N N . PHE A 1 89 ? -15.172 -8.18 -5.172 1 98.69 89 PHE A N 1
ATOM 691 C CA . PHE A 1 89 ? -14.32 -9.227 -5.73 1 98.69 89 PHE A CA 1
ATOM 692 C C . PHE A 1 89 ? -13.898 -10.219 -4.648 1 98.69 89 PHE A C 1
ATOM 694 O O . PHE A 1 89 ? -13.508 -9.812 -3.553 1 98.69 89 PHE A O 1
ATOM 701 N N . GLU A 1 90 ? -13.906 -11.461 -4.973 1 98.31 90 GLU A N 1
ATOM 702 C CA . GLU A 1 90 ? -13.422 -12.555 -4.141 1 98.31 90 GLU A CA 1
ATOM 703 C C . GLU A 1 90 ? -12.57 -13.531 -4.949 1 98.31 90 GLU A C 1
ATOM 705 O O . GLU A 1 90 ? -13.008 -14.031 -5.984 1 98.31 90 GLU A O 1
ATOM 710 N N . PRO A 1 91 ? -11.398 -13.742 -4.48 1 98.5 91 PRO A N 1
ATOM 711 C CA . PRO A 1 91 ? -10.633 -14.789 -5.156 1 98.5 91 PRO A CA 1
ATOM 712 C C . PRO A 1 91 ? -11.312 -16.156 -5.086 1 98.5 91 PRO A C 1
ATOM 714 O O . PRO A 1 91 ? -11.891 -16.516 -4.055 1 98.5 91 PRO A O 1
ATOM 717 N N . LYS A 1 92 ? -11.25 -16.875 -6.16 1 98.44 92 LYS A N 1
ATOM 718 C CA . LYS A 1 92 ? -11.797 -18.219 -6.199 1 98.44 92 LYS A CA 1
ATOM 719 C C . LYS A 1 92 ? -10.711 -19.266 -5.969 1 98.44 92 LYS A C 1
ATOM 721 O O . LYS A 1 92 ? -10.984 -20.469 -5.957 1 98.44 92 LYS A O 1
ATOM 726 N N . PHE A 1 93 ? -9.555 -18.828 -5.789 1 98.06 93 PHE A N 1
ATOM 727 C CA . PHE A 1 93 ? -8.383 -19.672 -5.57 1 98.06 93 PHE A CA 1
ATOM 728 C C . PHE A 1 93 ? -7.805 -19.438 -4.18 1 98.06 93 PHE A C 1
ATOM 730 O O . PHE A 1 93 ? -8.25 -18.547 -3.455 1 98.06 93 PHE A O 1
ATOM 737 N N . GLN A 1 94 ? -6.824 -20.219 -3.773 1 96.75 94 GLN A N 1
ATOM 738 C CA . GLN A 1 94 ? -6.254 -20.125 -2.434 1 96.75 94 GLN A CA 1
ATOM 739 C C . GLN A 1 94 ? -5.176 -19.047 -2.363 1 96.75 94 GLN A C 1
ATOM 741 O O . GLN A 1 94 ? -4.355 -18.922 -3.273 1 96.75 94 GLN A O 1
ATOM 746 N N . LEU A 1 95 ? -5.301 -18.281 -1.34 1 98.44 95 LEU A N 1
ATOM 747 C CA . LEU A 1 95 ? -4.234 -17.344 -1 1 98.44 95 LEU A CA 1
ATOM 748 C C . LEU A 1 95 ? -3.434 -17.844 0.197 1 98.44 95 LEU A C 1
ATOM 750 O O . LEU A 1 95 ? -4.008 -18.297 1.191 1 98.44 95 LEU A O 1
ATOM 754 N N . LEU A 1 96 ? -2.154 -17.828 0.049 1 98.69 96 LEU A N 1
ATOM 755 C CA . LEU A 1 96 ? -1.284 -18.141 1.175 1 98.69 96 LEU A CA 1
ATOM 756 C C . LEU A 1 96 ? -0.978 -16.891 1.996 1 98.69 96 LEU A C 1
ATOM 758 O O . LEU A 1 96 ? -1.308 -15.781 1.586 1 98.69 96 LEU A O 1
ATOM 762 N N . GLU A 1 97 ? -0.443 -17.156 3.158 1 98.31 97 GLU A N 1
ATOM 763 C CA . GLU A 1 97 ? 0.047 -16.047 3.967 1 98.31 97 GLU A CA 1
ATOM 764 C C . GLU A 1 97 ? 1.139 -15.266 3.234 1 98.31 97 GLU A C 1
ATOM 766 O O . GLU A 1 97 ? 1.866 -15.836 2.416 1 98.31 97 GLU A O 1
ATOM 771 N N . LYS A 1 98 ? 1.191 -14.023 3.578 1 98.69 98 LYS A N 1
ATOM 772 C CA . LYS A 1 98 ? 2.207 -13.156 2.979 1 98.69 98 LYS A CA 1
ATOM 773 C C . LYS A 1 98 ? 3.613 -13.648 3.32 1 98.69 98 LYS A C 1
ATOM 775 O O . LYS A 1 98 ? 3.904 -13.953 4.477 1 98.69 98 LYS A O 1
ATOM 780 N N . VAL A 1 99 ? 4.527 -13.664 2.34 1 98.81 99 VAL A N 1
ATOM 781 C CA . VAL A 1 99 ? 5.891 -14.133 2.574 1 98.81 99 VAL A CA 1
ATOM 782 C C . VAL A 1 99 ? 6.871 -13.289 1.761 1 98.81 99 VAL A C 1
ATOM 784 O O . VAL A 1 99 ? 6.461 -12.492 0.913 1 98.81 99 VAL A O 1
ATOM 787 N N . ASP A 1 100 ? 8.141 -13.469 2.078 1 98.81 100 ASP A N 1
ATOM 788 C CA . ASP A 1 100 ? 9.195 -12.992 1.192 1 98.81 100 ASP A CA 1
ATOM 789 C C . ASP A 1 100 ? 9.516 -14.023 0.11 1 98.81 100 ASP A C 1
ATOM 791 O O . ASP A 1 100 ? 9.57 -15.219 0.385 1 98.81 100 ASP A O 1
ATOM 795 N N . VAL A 1 101 ? 9.727 -13.547 -1.111 1 98.88 101 VAL A N 1
ATOM 796 C CA . VAL A 1 101 ? 9.992 -14.484 -2.199 1 98.88 101 VAL A CA 1
ATOM 797 C C . VAL A 1 101 ? 11.469 -14.43 -2.588 1 98.88 101 VAL A C 1
ATOM 799 O O . VAL A 1 101 ? 11.969 -15.32 -3.27 1 98.88 101 VAL A O 1
ATOM 802 N N . ASN A 1 102 ? 12.141 -13.352 -2.256 1 98.88 102 ASN A N 1
ATOM 803 C CA . ASN A 1 102 ? 13.57 -13.164 -2.498 1 98.88 102 ASN A CA 1
ATOM 804 C C . ASN A 1 102 ? 14.344 -12.977 -1.194 1 98.88 102 ASN A C 1
ATOM 806 O O . ASN A 1 102 ? 13.742 -12.766 -0.14 1 98.88 102 ASN A O 1
ATOM 810 N N . GLY A 1 103 ? 15.68 -13.109 -1.281 1 98.62 103 GLY A N 1
ATOM 811 C CA . GLY A 1 103 ? 16.562 -12.758 -0.182 1 98.62 103 GLY A CA 1
ATOM 812 C C . GLY A 1 103 ? 16.719 -13.867 0.839 1 98.62 103 GLY A C 1
ATOM 813 O O . GLY A 1 103 ? 16.266 -14.992 0.614 1 98.62 103 GLY A O 1
ATOM 814 N N . LYS A 1 104 ? 17.344 -13.539 1.979 1 98.44 104 LYS A N 1
ATOM 815 C CA . LYS A 1 104 ? 17.734 -14.523 2.98 1 98.44 104 LYS A CA 1
ATOM 816 C C . LYS A 1 104 ? 16.516 -15.109 3.684 1 98.44 104 LYS A C 1
ATOM 818 O O . LYS A 1 104 ? 16.547 -16.25 4.164 1 98.44 104 LYS A O 1
ATOM 823 N N . ASP A 1 105 ? 15.438 -14.312 3.672 1 98.44 105 ASP A N 1
ATOM 824 C CA . ASP A 1 105 ? 14.258 -14.758 4.402 1 98.44 105 ASP A CA 1
ATOM 825 C C . ASP A 1 105 ? 13.188 -15.289 3.449 1 98.44 105 ASP A C 1
ATOM 827 O O . ASP A 1 105 ? 12.023 -15.43 3.824 1 98.44 105 ASP A O 1
ATOM 831 N N . ALA A 1 106 ? 13.555 -15.547 2.25 1 98.81 106 ALA A N 1
ATOM 832 C CA . ALA A 1 106 ? 12.609 -16.047 1.256 1 98.81 106 ALA A CA 1
ATOM 833 C C . ALA A 1 106 ? 11.961 -17.344 1.725 1 98.81 106 ALA A C 1
ATOM 835 O O . ALA A 1 106 ? 12.633 -18.219 2.291 1 98.81 106 ALA A O 1
ATOM 836 N N . HIS A 1 107 ? 10.719 -17.469 1.55 1 98.81 107 HIS A N 1
ATOM 837 C CA . HIS A 1 107 ? 10 -18.703 1.834 1 98.81 107 HIS A CA 1
ATOM 838 C C . HIS A 1 107 ? 10.594 -19.875 1.065 1 98.81 107 HIS A C 1
ATOM 840 O O . HIS A 1 107 ? 10.945 -19.75 -0.11 1 98.81 107 HIS A O 1
ATOM 846 N N . PRO A 1 108 ? 10.672 -21.078 1.59 1 98.62 108 PRO A N 1
ATOM 847 C CA . PRO A 1 108 ? 11.273 -22.234 0.94 1 98.62 108 PRO A CA 1
ATOM 848 C C . PRO A 1 108 ? 10.625 -22.562 -0.403 1 98.62 108 PRO A C 1
ATOM 850 O O . PRO A 1 108 ? 11.305 -23.031 -1.322 1 98.62 108 PRO A O 1
ATOM 853 N N . LEU A 1 109 ? 9.359 -22.328 -0.504 1 98.75 109 LEU A N 1
ATOM 854 C CA . LEU A 1 109 ? 8.672 -22.547 -1.771 1 98.75 109 LEU A CA 1
ATOM 855 C C . LEU A 1 109 ? 9.344 -21.766 -2.896 1 98.75 109 LEU A C 1
ATOM 857 O O . LEU A 1 109 ? 9.648 -22.328 -3.951 1 98.75 109 LEU A O 1
ATOM 861 N N . PHE A 1 110 ? 9.617 -20.531 -2.668 1 98.88 110 PHE A N 1
ATOM 862 C CA . PHE A 1 110 ? 10.164 -19.703 -3.729 1 98.88 110 PHE A CA 1
ATOM 863 C C . PHE A 1 110 ? 11.656 -19.969 -3.918 1 98.88 110 PHE A C 1
ATOM 865 O O . PHE A 1 110 ? 12.172 -19.844 -5.027 1 98.88 110 PHE A O 1
ATOM 872 N N . ALA A 1 111 ? 12.297 -20.281 -2.807 1 98.5 111 ALA A N 1
ATOM 873 C CA . ALA A 1 111 ? 13.672 -20.734 -2.975 1 98.5 111 ALA A CA 1
ATOM 874 C C . ALA A 1 111 ? 13.742 -21.938 -3.916 1 98.5 111 ALA A C 1
ATOM 876 O O . ALA A 1 111 ? 14.555 -21.969 -4.84 1 98.5 111 ALA A O 1
ATOM 877 N N . PHE A 1 112 ? 12.914 -22.922 -3.676 1 98.75 112 PHE A N 1
ATOM 878 C CA . PHE A 1 112 ? 12.836 -24.141 -4.488 1 98.75 112 PHE A CA 1
ATOM 879 C C . PHE A 1 112 ? 12.484 -23.797 -5.934 1 98.75 112 PHE A C 1
ATOM 881 O O . PHE A 1 112 ? 13.164 -24.234 -6.863 1 98.75 112 PHE A O 1
ATOM 888 N N . LEU A 1 113 ? 11.414 -22.984 -6.195 1 98.88 113 LEU A N 1
ATOM 889 C CA . LEU A 1 113 ? 10.93 -22.656 -7.527 1 98.88 113 LEU A CA 1
ATOM 890 C C . LEU A 1 113 ? 11.992 -21.906 -8.328 1 98.88 113 LEU A C 1
ATOM 892 O O . LEU A 1 113 ? 12.219 -22.203 -9.5 1 98.88 113 LEU A O 1
ATOM 896 N N . ARG A 1 114 ? 12.648 -20.953 -7.699 1 98.75 114 ARG A N 1
ATOM 897 C CA . ARG A 1 114 ? 13.648 -20.141 -8.383 1 98.75 114 ARG A CA 1
ATOM 898 C C . ARG A 1 114 ? 14.867 -20.984 -8.758 1 98.75 114 ARG A C 1
ATOM 900 O O . ARG A 1 114 ? 15.516 -20.719 -9.773 1 98.75 114 ARG A O 1
ATOM 907 N N . GLU A 1 115 ? 15.18 -21.906 -7.926 1 98.38 115 GLU A N 1
ATOM 908 C CA . GLU A 1 115 ? 16.281 -22.812 -8.25 1 98.38 115 GLU A CA 1
ATOM 909 C C . GLU A 1 115 ? 15.961 -23.672 -9.469 1 98.38 115 GLU A C 1
ATOM 911 O O . GLU A 1 115 ? 16.812 -23.859 -10.344 1 98.38 115 GLU A O 1
ATOM 916 N N . GLN A 1 116 ? 14.797 -24.188 -9.539 1 98.62 116 GLN A N 1
ATOM 917 C CA . GLN A 1 116 ? 14.391 -25.094 -10.602 1 98.62 116 GLN A CA 1
ATOM 918 C C . GLN A 1 116 ? 14.078 -24.344 -11.883 1 98.62 116 GLN A C 1
ATOM 920 O O . GLN A 1 116 ? 14.266 -24.875 -12.984 1 98.62 116 GLN A O 1
ATOM 925 N N . LEU A 1 117 ? 13.562 -23.125 -11.805 1 98.81 117 LEU A N 1
ATOM 926 C CA . LEU A 1 117 ? 13.211 -22.25 -12.914 1 98.81 117 LEU A CA 1
ATOM 927 C C . LEU A 1 117 ? 13.859 -20.891 -12.75 1 98.81 117 LEU A C 1
ATOM 929 O O . LEU A 1 117 ? 13.203 -19.922 -12.344 1 98.81 117 LEU A O 1
ATOM 933 N N . PRO A 1 118 ? 15.094 -20.781 -13.172 1 98.31 118 PRO A N 1
ATOM 934 C CA . PRO A 1 118 ? 15.906 -19.625 -12.789 1 98.31 118 PRO A CA 1
ATOM 935 C C . PRO A 1 118 ? 15.461 -18.328 -13.469 1 98.31 118 PRO A C 1
ATOM 937 O O . PRO A 1 118 ? 15.727 -17.234 -12.961 1 98.31 118 PRO A O 1
ATOM 940 N N . THR A 1 119 ? 14.789 -18.422 -14.742 1 98.38 119 THR A N 1
ATOM 941 C CA . THR A 1 119 ? 14.352 -17.219 -15.43 1 98.38 119 THR A CA 1
ATOM 942 C C . THR A 1 119 ? 12.977 -17.422 -16.062 1 98.38 119 THR A C 1
ATOM 944 O O . THR A 1 119 ? 12.602 -18.547 -16.406 1 98.38 119 THR A O 1
ATOM 947 N N . PRO A 1 120 ? 12.234 -16.344 -16.188 1 98.62 120 PRO A N 1
ATOM 948 C CA . PRO A 1 120 ? 10.984 -16.469 -16.953 1 98.62 120 PRO A CA 1
ATOM 949 C C . PRO A 1 120 ? 11.219 -16.828 -18.406 1 98.62 120 PRO A C 1
ATOM 951 O O . PRO A 1 120 ? 12.164 -16.328 -19.031 1 98.62 120 PRO A O 1
ATOM 954 N N . SER A 1 121 ? 10.352 -17.625 -18.906 1 98.44 121 SER A N 1
ATOM 955 C CA . SER A 1 121 ? 10.484 -18.078 -20.297 1 98.44 121 SER A CA 1
ATOM 956 C C . SER A 1 121 ? 10.273 -16.938 -21.281 1 98.44 121 SER A C 1
ATOM 958 O O . SER A 1 121 ? 10.883 -16.906 -22.344 1 98.44 121 SER A O 1
ATOM 960 N N . ASP A 1 122 ? 9.492 -15.938 -21 1 98.25 122 ASP A N 1
ATOM 961 C CA . ASP A 1 122 ? 9.109 -14.867 -21.922 1 98.25 122 ASP A CA 1
ATOM 962 C C . ASP A 1 122 ? 10.039 -13.664 -21.781 1 98.25 122 ASP A C 1
ATOM 964 O O . ASP A 1 122 ? 10.062 -12.789 -22.656 1 98.25 122 ASP A O 1
ATOM 968 N N . ASP A 1 123 ? 10.781 -13.539 -20.719 1 96.56 123 ASP A N 1
ATOM 969 C CA . ASP A 1 123 ? 11.648 -12.406 -20.438 1 96.56 123 ASP A CA 1
ATOM 970 C C . ASP A 1 123 ? 12.844 -12.82 -19.594 1 96.56 123 ASP A C 1
ATOM 972 O O . ASP A 1 123 ? 12.945 -12.422 -18.422 1 96.56 123 ASP A O 1
ATOM 976 N N . PRO A 1 124 ? 13.789 -13.484 -20.125 1 95.69 124 PRO A N 1
ATOM 977 C CA . PRO A 1 124 ? 14.82 -14.172 -19.344 1 95.69 124 PRO A CA 1
ATOM 978 C C . PRO A 1 124 ? 15.953 -13.242 -18.906 1 95.69 124 PRO A C 1
ATOM 980 O O . PRO A 1 124 ? 16.688 -13.555 -17.969 1 95.69 124 PRO A O 1
ATOM 983 N N . ALA A 1 125 ? 16.047 -12.07 -19.375 1 93.56 125 ALA A N 1
ATOM 984 C CA . ALA A 1 125 ? 17.297 -11.312 -19.203 1 93.56 125 ALA A CA 1
ATOM 985 C C . ALA A 1 125 ? 17.141 -10.297 -18.078 1 93.56 125 ALA A C 1
ATOM 987 O O . ALA A 1 125 ? 17.938 -10.289 -17.125 1 93.56 125 ALA A O 1
ATOM 988 N N . PRO A 1 126 ? 16.203 -9.391 -18.156 1 92.94 126 PRO A N 1
ATOM 989 C CA . PRO A 1 126 ? 16.188 -8.312 -17.172 1 92.94 126 PRO A CA 1
ATOM 990 C C . PRO A 1 126 ? 15.609 -8.75 -15.828 1 92.94 126 PRO A C 1
ATOM 992 O O . PRO A 1 126 ? 14.664 -9.539 -15.789 1 92.94 126 PRO A O 1
ATOM 995 N N . LEU A 1 127 ? 16.172 -8.336 -14.781 1 95.19 127 LEU A N 1
ATOM 996 C CA . LEU A 1 127 ? 15.57 -8.516 -13.461 1 95.19 127 LEU A CA 1
ATOM 997 C C . LEU A 1 127 ? 14.688 -7.324 -13.102 1 95.19 127 LEU A C 1
ATOM 999 O O . LEU A 1 127 ? 13.5 -7.492 -12.805 1 95.19 127 LEU A O 1
ATOM 1003 N N . MET A 1 128 ? 15.305 -6.055 -13.133 1 92.88 128 MET A N 1
ATOM 1004 C CA . MET A 1 128 ? 14.602 -4.836 -12.734 1 92.88 128 MET A CA 1
ATOM 1005 C C . MET A 1 128 ? 15.195 -3.615 -13.422 1 92.88 128 MET A C 1
ATOM 1007 O O . MET A 1 128 ? 16.406 -3.543 -13.633 1 92.88 128 MET A O 1
ATOM 1011 N N . THR A 1 129 ? 14.367 -2.701 -13.742 1 90.06 129 THR A N 1
ATOM 1012 C CA . THR A 1 129 ? 14.797 -1.499 -14.453 1 90.06 129 THR A CA 1
ATOM 1013 C C . THR A 1 129 ? 15.477 -0.523 -13.492 1 90.06 129 THR A C 1
ATOM 1015 O O . THR A 1 129 ? 16.531 0.038 -13.812 1 90.06 129 THR A O 1
ATOM 1018 N N . ASP A 1 130 ? 14.945 -0.239 -12.367 1 90.94 130 ASP A N 1
ATOM 1019 C CA . ASP A 1 130 ? 15.453 0.69 -11.367 1 90.94 130 ASP A CA 1
ATOM 1020 C C . ASP A 1 130 ? 15.898 -0.052 -10.109 1 90.94 130 ASP A C 1
ATOM 1022 O O . ASP A 1 130 ? 15.078 -0.638 -9.398 1 90.94 130 ASP A O 1
ATOM 1026 N N . PRO A 1 131 ? 17.125 -0.014 -9.773 1 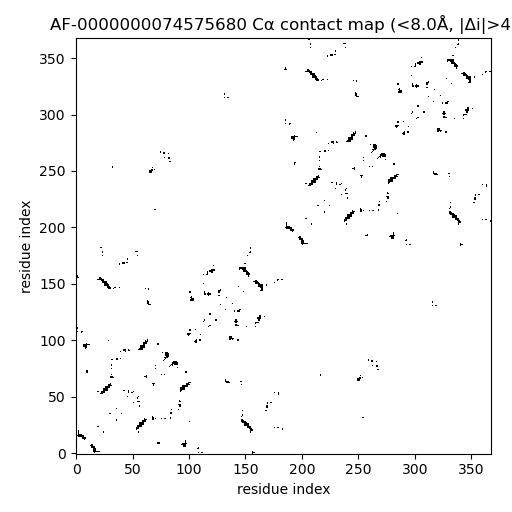91.75 131 PRO A N 1
ATOM 1027 C CA . PRO A 1 131 ? 17.641 -0.787 -8.641 1 91.75 131 PRO A CA 1
ATOM 1028 C C . PRO A 1 131 ? 17.109 -0.305 -7.297 1 91.75 131 PRO A C 1
ATOM 1030 O O . PRO A 1 131 ? 17.25 -0.999 -6.289 1 91.75 131 PRO A O 1
ATOM 1033 N N . LYS A 1 132 ? 16.516 0.903 -7.242 1 88.94 132 LYS A N 1
ATOM 1034 C CA . LYS A 1 132 ? 15.945 1.421 -6.004 1 88.94 132 LYS A CA 1
ATOM 1035 C C . LYS A 1 132 ? 14.789 0.544 -5.52 1 88.94 132 LYS A C 1
ATOM 1037 O O . LYS A 1 132 ? 14.414 0.604 -4.348 1 88.94 132 LYS A O 1
ATOM 1042 N N . PHE A 1 133 ? 14.281 -0.309 -6.418 1 93.38 133 PHE A N 1
ATOM 1043 C CA . PHE A 1 133 ? 13.141 -1.154 -6.066 1 93.38 133 PHE A CA 1
ATOM 1044 C C . PHE A 1 133 ? 13.617 -2.463 -5.441 1 93.38 133 PHE A C 1
ATOM 1046 O O . PHE A 1 133 ? 12.805 -3.264 -4.977 1 93.38 133 PHE A O 1
ATOM 1053 N N . ILE A 1 134 ? 14.922 -2.693 -5.43 1 95.12 134 ILE A N 1
ATOM 1054 C CA . ILE A 1 134 ? 15.469 -3.887 -4.793 1 95.12 134 ILE A CA 1
ATOM 1055 C C . ILE A 1 134 ? 15.633 -3.645 -3.295 1 95.12 134 ILE A C 1
ATOM 1057 O O . ILE A 1 134 ? 16.531 -2.898 -2.877 1 95.12 134 ILE A O 1
ATOM 1061 N N . ILE A 1 135 ? 14.891 -4.316 -2.545 1 94.94 135 ILE A N 1
ATOM 1062 C CA . ILE A 1 135 ? 14.906 -4.031 -1.115 1 94.94 135 ILE A CA 1
ATOM 1063 C C . ILE A 1 135 ? 15.227 -5.305 -0.337 1 94.94 135 ILE A C 1
ATOM 1065 O O . ILE A 1 135 ? 14.883 -5.418 0.843 1 94.94 135 ILE A O 1
ATOM 1069 N N . TRP A 1 136 ? 15.711 -6.324 -0.975 1 97 136 TRP A N 1
ATOM 1070 C CA . TRP A 1 136 ? 16.094 -7.574 -0.327 1 97 136 TRP A CA 1
ATOM 1071 C C . TRP A 1 136 ? 17.578 -7.836 -0.48 1 97 136 TRP A C 1
ATOM 1073 O O . TRP A 1 136 ? 18.266 -7.156 -1.254 1 97 136 TRP A O 1
ATOM 1083 N N . SER A 1 137 ? 18.125 -8.695 0.353 1 97.19 137 SER A N 1
ATOM 1084 C CA . SER A 1 137 ? 19.516 -9.125 0.33 1 97.19 137 SER A CA 1
ATOM 1085 C C . SER A 1 137 ? 19.656 -10.57 0.777 1 97.19 137 SER A C 1
ATOM 1087 O O . SER A 1 137 ? 18.969 -11.016 1.697 1 97.19 137 SER A O 1
ATOM 1089 N N . PRO A 1 138 ? 20.516 -11.188 0.055 1 97.94 138 PRO A N 1
ATOM 1090 C CA . PRO A 1 138 ? 21.297 -10.82 -1.13 1 97.94 138 PRO A CA 1
ATOM 1091 C C . PRO A 1 138 ? 20.453 -10.766 -2.4 1 97.94 138 PRO A C 1
ATOM 1093 O O . PRO A 1 138 ? 19.312 -11.234 -2.402 1 97.94 138 PRO A O 1
ATOM 1096 N N . VAL A 1 139 ? 20.906 -10.102 -3.375 1 97.62 139 VAL A N 1
ATOM 1097 C CA . VAL A 1 139 ? 20.312 -10.094 -4.707 1 97.62 139 VAL A CA 1
ATOM 1098 C C . VAL A 1 139 ? 20.922 -11.203 -5.559 1 97.62 139 VAL A C 1
ATOM 1100 O O . VAL A 1 139 ? 22.141 -11.32 -5.652 1 97.62 139 VAL A O 1
ATOM 1103 N N . CYS A 1 140 ? 20.094 -11.984 -6.082 1 98.06 140 CYS A N 1
ATOM 1104 C CA . CYS A 1 140 ? 20.547 -13.125 -6.863 1 98.06 140 CYS A CA 1
ATOM 1105 C C . CYS A 1 140 ? 20.031 -13.055 -8.297 1 98.06 140 CYS A C 1
ATOM 1107 O O . CYS A 1 140 ? 19.016 -12.414 -8.555 1 98.06 140 CYS A O 1
ATOM 1109 N N . ARG A 1 141 ? 20.641 -13.805 -9.18 1 97.31 141 ARG A N 1
ATOM 1110 C CA . ARG A 1 141 ? 20.312 -13.805 -10.602 1 97.31 141 ARG A CA 1
ATOM 1111 C C . ARG A 1 141 ? 18.922 -14.391 -10.844 1 97.31 141 ARG A C 1
ATOM 1113 O O . ARG A 1 141 ? 18.25 -14.008 -11.797 1 97.31 141 ARG A O 1
ATOM 1120 N N . ASN A 1 142 ? 18.531 -15.273 -10.023 1 98.5 142 ASN A N 1
ATOM 1121 C CA . ASN A 1 142 ? 17.281 -15.992 -10.281 1 98.5 142 ASN A CA 1
ATOM 1122 C C . ASN A 1 142 ? 16.141 -15.43 -9.453 1 98.5 142 ASN A C 1
ATOM 1124 O O . ASN A 1 142 ? 15.102 -16.078 -9.289 1 98.5 142 ASN A O 1
ATOM 1128 N N . ASP A 1 143 ? 16.297 -14.242 -8.922 1 98.75 143 ASP A N 1
ATOM 1129 C CA . ASP A 1 143 ? 15.266 -13.609 -8.094 1 98.75 143 ASP A CA 1
ATOM 1130 C C . ASP A 1 143 ? 13.992 -13.359 -8.898 1 98.75 143 ASP A C 1
ATOM 1132 O O . ASP A 1 143 ? 14.031 -13.25 -10.125 1 98.75 143 ASP A O 1
ATOM 1136 N N . VAL A 1 144 ? 12.867 -13.367 -8.219 1 98.69 144 VAL A N 1
ATOM 1137 C CA . VAL A 1 144 ? 11.617 -12.844 -8.758 1 98.69 144 VAL A CA 1
ATOM 1138 C C . VAL A 1 144 ? 11.75 -11.344 -9.016 1 98.69 144 VAL A C 1
ATOM 1140 O O . VAL A 1 144 ? 12.312 -10.617 -8.188 1 98.69 144 VAL A O 1
ATOM 1143 N N . ALA A 1 145 ? 11.195 -10.93 -10.109 1 98 145 ALA A N 1
ATOM 1144 C CA . ALA A 1 145 ? 11.516 -9.578 -10.562 1 98 145 ALA A CA 1
ATOM 1145 C C . ALA A 1 145 ? 10.492 -8.57 -10.055 1 98 145 ALA A C 1
ATOM 1147 O O . ALA A 1 145 ? 10.82 -7.406 -9.82 1 98 145 ALA A O 1
ATOM 1148 N N . TRP A 1 146 ? 9.273 -8.992 -9.961 1 97.88 146 TRP A N 1
ATOM 1149 C CA . TRP A 1 146 ? 8.18 -8.102 -9.586 1 97.88 146 TRP A CA 1
ATOM 1150 C C . TRP A 1 146 ? 6.941 -8.898 -9.188 1 97.88 146 TRP A C 1
ATOM 1152 O O . TRP A 1 146 ? 7 -10.117 -9.055 1 97.88 146 TRP A O 1
ATOM 1162 N N . ASN A 1 147 ? 5.879 -8.195 -8.922 1 98.12 147 ASN A N 1
ATOM 1163 C CA . ASN A 1 147 ? 4.609 -8.852 -8.641 1 98.12 147 ASN A CA 1
ATOM 1164 C C . ASN A 1 147 ? 4.062 -9.562 -9.875 1 98.12 147 ASN A C 1
ATOM 1166 O O . ASN A 1 147 ? 4.273 -9.109 -11 1 98.12 147 ASN A O 1
ATOM 1170 N N . PHE A 1 148 ? 3.371 -10.727 -9.547 1 98.62 148 PHE A N 1
ATOM 1171 C CA . PHE A 1 148 ? 2.586 -11.492 -10.508 1 98.62 148 PHE A CA 1
ATOM 1172 C C . PHE A 1 148 ? 3.492 -12.219 -11.484 1 98.62 148 PHE A C 1
ATOM 1174 O O . PHE A 1 148 ? 3.18 -12.32 -12.672 1 98.62 148 PHE A O 1
ATOM 1181 N N . GLU A 1 149 ? 4.656 -12.484 -11.055 1 98.44 149 GLU A N 1
ATOM 1182 C CA . GLU A 1 149 ? 5.391 -13.555 -11.719 1 98.44 149 GLU A CA 1
ATOM 1183 C C . GLU A 1 149 ? 4.77 -14.914 -11.422 1 98.44 149 GLU A C 1
ATOM 1185 O O . GLU A 1 149 ? 4.141 -15.102 -10.375 1 98.44 149 GLU A O 1
ATOM 1190 N N . LYS A 1 150 ? 4.879 -15.859 -12.383 1 98.88 150 LYS A N 1
ATOM 1191 C CA . LYS A 1 150 ? 4.129 -17.109 -12.297 1 98.88 150 LYS A CA 1
ATOM 1192 C C . LYS A 1 150 ? 5.047 -18.312 -12.445 1 98.88 150 LYS A C 1
ATOM 1194 O O . LYS A 1 150 ? 6 -18.281 -13.227 1 98.88 150 LYS A O 1
ATOM 1199 N N . PHE A 1 151 ? 4.754 -19.297 -11.68 1 98.94 151 PHE A N 1
ATOM 1200 C CA . PHE A 1 151 ? 5.379 -20.609 -11.789 1 98.94 151 PHE A CA 1
ATOM 1201 C C . PHE A 1 151 ? 4.332 -21.703 -12 1 98.94 151 PHE A C 1
ATOM 1203 O O . PHE A 1 151 ? 3.328 -21.75 -11.281 1 98.94 151 PHE A O 1
ATOM 1210 N N . LEU A 1 152 ? 4.527 -22.453 -13.008 1 98.94 152 LEU A N 1
ATOM 1211 C CA . LEU A 1 152 ? 3.648 -23.578 -13.289 1 98.94 152 LEU A CA 1
ATOM 1212 C C . LEU A 1 152 ? 4.328 -24.906 -12.938 1 98.94 152 LEU A C 1
ATOM 1214 O O . LEU A 1 152 ? 5.484 -25.125 -13.305 1 98.94 152 LEU A O 1
ATOM 1218 N N . VAL A 1 153 ? 3.652 -25.719 -12.156 1 98.88 153 VAL A N 1
ATOM 1219 C CA . VAL A 1 153 ? 4.168 -27 -11.711 1 98.88 153 VAL A CA 1
ATOM 1220 C C . VAL A 1 153 ? 3.285 -28.125 -12.25 1 98.88 153 VAL A C 1
ATOM 1222 O O . VAL A 1 153 ? 2.059 -28.047 -12.172 1 98.88 153 VAL A O 1
ATOM 1225 N N . GLY A 1 154 ? 3.887 -29.156 -12.75 1 98.44 154 GLY A N 1
ATOM 1226 C CA . GLY A 1 154 ? 3.162 -30.281 -13.328 1 98.44 154 GLY A CA 1
ATOM 1227 C C . GLY A 1 154 ? 2.578 -31.203 -12.281 1 98.44 154 GLY A C 1
ATOM 1228 O O . GLY A 1 154 ? 2.873 -31.078 -11.094 1 98.44 154 GLY A O 1
ATOM 1229 N N . PRO A 1 155 ? 1.721 -32.156 -12.75 1 97.62 155 PRO A N 1
ATOM 1230 C CA . PRO A 1 155 ? 1.003 -33.031 -11.836 1 97.62 155 PRO A CA 1
ATOM 1231 C C . PRO A 1 155 ? 1.931 -34 -11.102 1 97.62 155 PRO A C 1
ATOM 1233 O O . PRO A 1 155 ? 1.512 -34.656 -10.141 1 97.62 155 PRO A O 1
ATOM 1236 N N . ASP A 1 156 ? 3.23 -34.125 -11.477 1 96.75 156 ASP A N 1
ATOM 1237 C CA . ASP A 1 156 ? 4.195 -34.969 -10.789 1 96.75 156 ASP A CA 1
ATOM 1238 C C . ASP A 1 156 ? 5.043 -34.156 -9.812 1 96.75 156 ASP A C 1
ATOM 1240 O O . ASP A 1 156 ? 5.996 -34.688 -9.227 1 96.75 156 ASP A O 1
ATOM 1244 N N . GLY A 1 157 ? 4.754 -32.844 -9.703 1 97.5 157 GLY A N 1
ATOM 1245 C CA . GLY A 1 157 ? 5.477 -31.984 -8.766 1 97.5 157 GLY A CA 1
ATOM 1246 C C . GLY A 1 157 ? 6.707 -31.344 -9.375 1 97.5 157 GLY A C 1
ATOM 1247 O O . GLY A 1 157 ? 7.434 -30.609 -8.695 1 97.5 157 GLY A O 1
ATOM 1248 N N . THR A 1 158 ? 6.938 -31.641 -10.625 1 98 158 THR A N 1
ATOM 1249 C CA . THR A 1 158 ? 8.094 -31.062 -11.297 1 98 158 THR A CA 1
ATOM 1250 C C . THR A 1 158 ? 7.785 -29.656 -11.805 1 98 158 THR A C 1
ATOM 1252 O O . THR A 1 158 ? 6.84 -29.469 -12.578 1 98 158 THR A O 1
ATOM 1255 N N . PRO A 1 159 ? 8.555 -28.609 -11.406 1 98.81 159 PRO A N 1
ATOM 1256 C CA . PRO A 1 159 ? 8.359 -27.281 -12 1 98.81 159 PRO A CA 1
ATOM 1257 C C . PRO A 1 159 ? 8.484 -27.281 -13.523 1 98.81 159 PRO A C 1
ATOM 1259 O O . PRO A 1 159 ? 9.422 -27.891 -14.062 1 98.81 159 PRO A O 1
ATOM 1262 N N . PHE A 1 160 ? 7.594 -26.688 -14.18 1 98.75 160 PHE A N 1
ATOM 1263 C CA . PHE A 1 160 ? 7.453 -26.781 -15.625 1 98.75 160 PHE A CA 1
ATOM 1264 C C . PHE A 1 160 ? 7.965 -25.516 -16.312 1 98.75 160 PHE A C 1
ATOM 1266 O O . PHE A 1 160 ? 8.859 -25.578 -17.156 1 98.75 160 PHE A O 1
ATOM 1273 N N . LYS A 1 161 ? 7.391 -24.375 -15.891 1 98.88 161 LYS A N 1
ATOM 1274 C CA . LYS A 1 161 ? 7.711 -23.141 -16.594 1 98.88 161 LYS A CA 1
ATOM 1275 C C . LYS A 1 161 ? 7.461 -21.922 -15.695 1 98.88 161 LYS A C 1
ATOM 1277 O O . LYS A 1 161 ? 6.582 -21.953 -14.836 1 98.88 161 LYS A O 1
ATOM 1282 N N . ARG A 1 162 ? 8.289 -20.891 -15.883 1 98.81 162 ARG A N 1
ATOM 1283 C CA . ARG A 1 162 ? 8.195 -19.594 -15.195 1 98.81 162 ARG A CA 1
ATOM 1284 C C . ARG A 1 162 ? 7.863 -18.484 -16.172 1 98.81 162 ARG A C 1
ATOM 1286 O O . ARG A 1 162 ? 8.367 -18.469 -17.297 1 98.81 162 ARG A O 1
ATOM 1293 N N . TYR A 1 163 ? 6.953 -17.547 -15.82 1 98.81 163 TYR A N 1
ATOM 1294 C CA . TYR A 1 163 ? 6.488 -16.453 -16.656 1 98.81 163 TYR A CA 1
ATOM 1295 C C . TYR A 1 163 ? 6.668 -15.109 -15.953 1 98.81 163 TYR A C 1
ATOM 1297 O O . TYR A 1 163 ? 6.426 -14.992 -14.75 1 98.81 163 TYR A O 1
ATOM 1305 N N . SER A 1 164 ? 7.051 -14.086 -16.688 1 98.31 164 SER A N 1
ATOM 1306 C CA . SER A 1 164 ? 7.285 -12.758 -16.109 1 98.31 164 SER A CA 1
ATOM 1307 C C . SER A 1 164 ? 5.973 -12.062 -15.773 1 98.31 164 SER A C 1
ATOM 1309 O O . SER A 1 164 ? 4.898 -12.547 -16.125 1 98.31 164 SER A O 1
ATOM 1311 N N . ARG A 1 165 ? 6.086 -10.922 -15.133 1 96.12 165 ARG A N 1
ATOM 1312 C CA . ARG A 1 165 ? 4.918 -10.117 -14.789 1 96.12 165 ARG A CA 1
ATOM 1313 C C . ARG A 1 165 ? 4.199 -9.633 -16.031 1 96.12 165 ARG A C 1
ATOM 1315 O O . ARG A 1 165 ? 3.008 -9.312 -15.992 1 96.12 165 ARG A O 1
ATOM 1322 N N . ARG A 1 166 ? 4.867 -9.562 -17.156 1 96 166 ARG A N 1
ATOM 1323 C CA . ARG A 1 166 ? 4.297 -9.023 -18.391 1 96 166 ARG A CA 1
ATOM 1324 C C . ARG A 1 166 ? 3.436 -10.062 -19.094 1 96 166 ARG A C 1
ATOM 1326 O O . ARG A 1 166 ? 2.578 -9.711 -19.906 1 96 166 ARG A O 1
ATOM 1333 N N . PHE A 1 167 ? 3.777 -11.289 -18.891 1 97.94 167 PHE A N 1
ATOM 1334 C CA . PHE A 1 167 ? 2.998 -12.375 -19.484 1 97.94 167 PHE A CA 1
ATOM 1335 C C . PHE A 1 167 ? 1.598 -12.422 -18.875 1 97.94 167 PHE A C 1
ATOM 1337 O O . PHE A 1 167 ? 1.44 -12.523 -17.656 1 97.94 167 PHE A O 1
ATOM 1344 N N . LEU A 1 168 ? 0.579 -12.352 -19.719 1 98.25 168 LEU A N 1
ATOM 1345 C CA . LEU A 1 168 ? -0.781 -12.375 -19.188 1 98.25 168 LEU A CA 1
ATOM 1346 C C . LEU A 1 168 ? -1.066 -13.703 -18.484 1 98.25 168 LEU A C 1
ATOM 1348 O O . LEU A 1 168 ? -0.743 -14.773 -19.016 1 98.25 168 LEU A O 1
ATOM 1352 N N . THR A 1 169 ? -1.688 -13.617 -17.297 1 98.69 169 THR A N 1
ATOM 1353 C CA . THR A 1 169 ? -2.012 -14.828 -16.547 1 98.69 169 THR A CA 1
ATOM 1354 C C . THR A 1 169 ? -2.926 -15.742 -17.359 1 98.69 169 THR A C 1
ATOM 1356 O O . THR A 1 169 ? -2.756 -16.969 -17.344 1 98.69 169 THR A O 1
ATOM 1359 N N . SER A 1 170 ? -3.809 -15.141 -18.125 1 98.62 170 SER A N 1
ATOM 1360 C CA . SER A 1 170 ? -4.73 -15.922 -18.938 1 98.62 170 SER A CA 1
ATOM 1361 C C . SER A 1 170 ? -3.986 -16.703 -20 1 98.62 170 SER A C 1
ATOM 1363 O O . SER A 1 170 ? -4.434 -17.781 -20.422 1 98.62 170 SER A O 1
ATOM 1365 N N . ASP A 1 171 ? -2.861 -16.219 -20.391 1 98.62 171 ASP A N 1
ATOM 1366 C CA . ASP A 1 171 ? -2.115 -16.828 -21.5 1 98.62 171 ASP A CA 1
ATOM 1367 C C . ASP A 1 171 ? -1.398 -18.094 -21.031 1 98.62 171 ASP A C 1
ATOM 1369 O O . ASP A 1 171 ? -0.872 -18.844 -21.859 1 98.62 171 ASP A O 1
ATOM 1373 N N . VAL A 1 172 ? -1.401 -18.375 -19.75 1 98.69 172 VAL A N 1
ATOM 1374 C CA . VAL A 1 172 ? -0.817 -19.609 -19.234 1 98.69 172 VAL A CA 1
ATOM 1375 C C . VAL A 1 172 ? -1.709 -20.797 -19.609 1 98.69 172 VAL A C 1
ATOM 1377 O O . VAL A 1 172 ? -1.286 -21.953 -19.516 1 98.69 172 VAL A O 1
ATOM 1380 N N . GLU A 1 173 ? -2.82 -20.516 -20.047 1 98.75 173 GLU A N 1
ATOM 1381 C CA . GLU A 1 173 ? -3.859 -21.5 -20.281 1 98.75 173 GLU A CA 1
ATOM 1382 C C . GLU A 1 173 ? -3.355 -22.625 -21.188 1 98.75 173 GLU A C 1
ATOM 1384 O O . GLU A 1 173 ? -3.623 -23.797 -20.938 1 98.75 173 GLU A O 1
ATOM 1389 N N . GLY A 1 174 ? -2.709 -22.25 -22.234 1 98.5 174 GLY A N 1
ATOM 1390 C CA . GLY A 1 174 ? -2.189 -23.266 -23.141 1 98.5 174 GLY A CA 1
ATOM 1391 C C . GLY A 1 174 ? -1.319 -24.297 -22.438 1 98.5 174 GLY A C 1
ATOM 1392 O O . GLY A 1 174 ? -1.468 -25.5 -22.656 1 98.5 174 GLY A O 1
ATOM 1393 N N . ASP A 1 175 ? -0.429 -23.859 -21.609 1 98.81 175 ASP A N 1
ATOM 1394 C CA . ASP A 1 175 ? 0.461 -24.734 -20.859 1 98.81 175 ASP A CA 1
ATOM 1395 C C . ASP A 1 175 ? -0.31 -25.547 -19.828 1 98.81 175 ASP A C 1
ATOM 1397 O O . ASP A 1 175 ? -0.002 -26.719 -19.594 1 98.81 175 ASP A O 1
ATOM 1401 N N . ILE A 1 176 ? -1.283 -24.922 -19.203 1 98.81 176 ILE A N 1
ATOM 1402 C CA . ILE A 1 176 ? -2.135 -25.625 -18.234 1 98.81 176 ILE A CA 1
ATOM 1403 C C . ILE A 1 176 ? -2.82 -26.812 -18.922 1 98.81 176 ILE A C 1
ATOM 1405 O O . ILE A 1 176 ? -2.783 -27.938 -18.422 1 98.81 176 ILE A O 1
ATOM 1409 N N . LYS A 1 177 ? -3.365 -26.547 -20.078 1 98.56 177 LYS A N 1
ATOM 1410 C CA . LYS A 1 177 ? -4.055 -27.594 -20.828 1 98.56 177 LYS A CA 1
ATOM 1411 C C . LYS A 1 177 ? -3.102 -28.719 -21.203 1 98.56 177 LYS A C 1
ATOM 1413 O O . LYS A 1 177 ? -3.461 -29.891 -21.109 1 98.56 177 LYS A O 1
ATOM 1418 N N . LYS A 1 178 ? -2.033 -28.344 -21.609 1 98.44 178 LYS A N 1
ATOM 1419 C CA . LYS A 1 178 ? -1.02 -29.328 -21.969 1 98.44 178 LYS A CA 1
ATOM 1420 C C . LYS A 1 178 ? -0.707 -30.25 -20.781 1 98.44 178 LYS A C 1
ATOM 1422 O O . LYS A 1 178 ? -0.699 -31.469 -20.906 1 98.44 178 LYS A O 1
ATOM 1427 N N . LEU A 1 179 ? -0.477 -29.688 -19.625 1 98.56 179 LEU A N 1
ATOM 1428 C CA . LEU A 1 179 ? -0.113 -30.453 -18.438 1 98.56 179 LEU A CA 1
ATOM 1429 C C . LEU A 1 179 ? -1.288 -31.297 -17.953 1 98.56 179 LEU A C 1
ATOM 1431 O O . LEU A 1 179 ? -1.099 -32.406 -17.453 1 98.56 179 LEU A O 1
ATOM 1435 N N . LEU A 1 180 ? -2.496 -30.734 -18.078 1 98.06 180 LEU A N 1
ATOM 1436 C CA . LEU A 1 180 ? -3.684 -31.469 -17.625 1 98.06 180 LEU A CA 1
ATOM 1437 C C . LEU A 1 180 ? -3.918 -32.688 -18.5 1 98.06 180 LEU A C 1
ATOM 1439 O O . LEU A 1 180 ? -4.461 -33.688 -18.016 1 98.06 180 LEU A O 1
ATOM 1443 N N . SER A 1 181 ? -3.566 -32.562 -19.719 1 95.69 181 SER A N 1
ATOM 1444 C CA . SER A 1 181 ? -3.73 -33.688 -20.625 1 95.69 181 SER A CA 1
ATOM 1445 C C . SER A 1 181 ? -2.795 -34.844 -20.25 1 95.69 181 SER A C 1
ATOM 1447 O O . SER A 1 181 ? -2.984 -35.969 -20.688 1 95.69 181 SER A O 1
ATOM 1449 N N . GLN A 1 182 ? -1.803 -34.562 -19.453 1 90.19 182 GLN A N 1
ATOM 1450 C CA . GLN A 1 182 ? -0.832 -35.562 -19.016 1 90.19 182 GLN A CA 1
ATOM 1451 C C . GLN A 1 182 ? -1.284 -36.219 -17.719 1 90.19 182 GLN A C 1
ATOM 1453 O O . GLN A 1 182 ? -0.653 -37.188 -17.25 1 90.19 182 GLN A O 1
ATOM 1458 N N . THR A 1 183 ? -2.217 -35.594 -17.125 1 84.81 183 THR A N 1
ATOM 1459 C CA . THR A 1 183 ? -2.709 -36.156 -15.875 1 84.81 183 THR A CA 1
ATOM 1460 C C . THR A 1 183 ? -3.484 -37.438 -16.125 1 84.81 183 THR A C 1
ATOM 1462 O O . THR A 1 183 ? -4.277 -37.531 -17.062 1 84.81 183 THR A O 1
ATOM 1465 N N . LYS A 1 184 ? -2.998 -38.656 -15.797 1 66.06 184 LYS A N 1
ATOM 1466 C CA . LYS A 1 184 ? -3.588 -40 -15.906 1 66.06 184 LYS A CA 1
ATOM 1467 C C . LYS A 1 184 ? -4.809 -40.125 -15.008 1 66.06 184 LYS A C 1
ATOM 1469 O O . LYS A 1 184 ? -4.863 -39.531 -13.93 1 66.06 184 LYS A O 1
ATOM 1474 N N . LYS B 1 1 ? 2.178 34.125 1.651 1 90.44 1 LYS B N 1
ATOM 1475 C CA . LYS B 1 1 ? 2.574 33.031 0.771 1 90.44 1 LYS B CA 1
ATOM 1476 C C . LYS B 1 1 ? 1.671 31.797 0.964 1 90.44 1 LYS B C 1
ATOM 1478 O O . LYS B 1 1 ? 1.05 31.328 0.012 1 90.44 1 LYS B O 1
ATOM 1483 N N . PHE B 1 2 ? 1.34 31.438 2.156 1 97.5 2 PHE B N 1
ATOM 1484 C CA . PHE B 1 2 ? 0.541 30.266 2.469 1 97.5 2 PHE B CA 1
ATOM 1485 C C . PHE B 1 2 ? -0.843 30.375 1.84 1 97.5 2 PHE B C 1
ATOM 1487 O O . PHE B 1 2 ? -1.284 29.453 1.144 1 97.5 2 PHE B O 1
ATOM 1494 N N . TYR B 1 3 ? -1.404 31.531 1.856 1 98.12 3 TYR B N 1
ATOM 1495 C CA . TYR B 1 3 ? -2.791 31.688 1.433 1 98.12 3 TYR B CA 1
ATOM 1496 C C . TYR B 1 3 ? -2.893 31.766 -0.087 1 98.12 3 TYR B C 1
ATOM 1498 O O . TYR B 1 3 ? -3.986 31.672 -0.647 1 98.12 3 TYR B O 1
ATOM 1506 N N . SER B 1 4 ? -1.802 31.953 -0.76 1 98 4 SER B N 1
ATOM 1507 C CA . SER B 1 4 ? -1.8 32.031 -2.219 1 98 4 SER B CA 1
ATOM 1508 C C . SER B 1 4 ? -1.686 30.625 -2.834 1 98 4 SER B C 1
ATOM 1510 O O . SER B 1 4 ? -1.856 30.453 -4.043 1 98 4 SER B O 1
ATOM 1512 N N . LEU B 1 5 ? -1.501 29.625 -2.016 1 98.38 5 LEU B N 1
ATOM 1513 C CA . LEU B 1 5 ? -1.349 28.266 -2.5 1 98.38 5 LEU B CA 1
ATOM 1514 C C . LEU B 1 5 ? -2.705 27.641 -2.812 1 98.38 5 LEU B C 1
ATOM 1516 O O . LEU B 1 5 ? -3.74 28.141 -2.359 1 98.38 5 LEU B O 1
ATOM 1520 N N . THR B 1 6 ? -2.666 26.672 -3.625 1 98.25 6 THR B N 1
ATOM 1521 C CA . THR B 1 6 ? -3.82 25.844 -3.943 1 98.25 6 THR B CA 1
ATOM 1522 C C . THR B 1 6 ? -3.443 24.359 -3.934 1 98.25 6 THR B C 1
ATOM 1524 O O . THR B 1 6 ? -2.262 24.016 -4.016 1 98.25 6 THR B O 1
ATOM 1527 N N . ALA B 1 7 ? -4.395 23.547 -3.691 1 98.06 7 ALA B N 1
ATOM 1528 C CA . ALA B 1 7 ? -4.281 22.094 -3.828 1 98.06 7 ALA B CA 1
ATOM 1529 C C . ALA B 1 7 ? -5.578 21.484 -4.359 1 98.06 7 ALA B C 1
ATOM 1531 O O . ALA B 1 7 ? -6.535 22.203 -4.641 1 98.06 7 ALA B O 1
ATOM 1532 N N . LYS B 1 8 ? -5.562 20.266 -4.645 1 98 8 LYS B N 1
ATOM 1533 C CA . LYS B 1 8 ? -6.785 19.594 -5.066 1 98 8 LYS B CA 1
ATOM 1534 C C . LYS B 1 8 ? -7.316 18.672 -3.971 1 98 8 LYS B C 1
ATOM 1536 O O . LYS B 1 8 ? -6.539 18 -3.299 1 98 8 LYS B O 1
ATOM 1541 N N . LEU B 1 9 ? -8.578 18.688 -3.818 1 97.25 9 LEU B N 1
ATOM 1542 C CA . LEU B 1 9 ? -9.234 17.688 -2.979 1 97.25 9 LEU B CA 1
ATOM 1543 C C . LEU B 1 9 ? -9.219 16.328 -3.654 1 97.25 9 LEU B C 1
ATOM 1545 O O . LEU B 1 9 ? -8.906 16.219 -4.84 1 97.25 9 LEU B O 1
ATOM 1549 N N . LEU B 1 10 ? -9.562 15.297 -2.906 1 95.38 10 LEU B N 1
ATOM 1550 C CA . LEU B 1 10 ? -9.602 13.953 -3.477 1 95.38 10 LEU B CA 1
ATOM 1551 C C . LEU B 1 10 ? -10.555 13.891 -4.664 1 95.38 10 LEU B C 1
ATOM 1553 O O . LEU B 1 10 ? -10.336 13.125 -5.605 1 95.38 10 LEU B O 1
ATOM 1557 N N . SER B 1 11 ? -11.547 14.734 -4.594 1 92 11 SER B N 1
ATOM 1558 C CA . SER B 1 11 ? -12.555 14.781 -5.652 1 92 11 SER B CA 1
ATOM 1559 C C . SER B 1 11 ? -11.992 15.398 -6.926 1 92 11 SER B C 1
ATOM 1561 O O . SER B 1 11 ? -12.586 15.281 -7.996 1 92 11 SER B O 1
ATOM 1563 N N . GLY B 1 12 ? -10.891 16.078 -6.836 1 95 12 GLY B N 1
ATOM 1564 C CA . GLY B 1 12 ? -10.312 16.766 -7.969 1 95 12 GLY B CA 1
ATOM 1565 C C . GLY B 1 12 ? -10.602 18.266 -7.961 1 95 12 GLY B C 1
ATOM 1566 O O . GLY B 1 12 ? -9.977 19.031 -8.703 1 95 12 GLY B O 1
ATOM 1567 N N . GLU B 1 13 ? -11.469 18.625 -7.094 1 96.56 13 GLU B N 1
ATOM 1568 C CA . GLU B 1 13 ? -11.812 20.031 -6.996 1 96.56 13 GLU B CA 1
ATOM 1569 C C . GLU B 1 13 ? -10.656 20.859 -6.426 1 96.56 13 GLU B C 1
ATOM 1571 O O . GLU B 1 13 ? -9.961 20.406 -5.512 1 96.56 13 GLU B O 1
ATOM 1576 N N . ILE B 1 14 ? -10.555 22.047 -6.965 1 97.81 14 ILE B N 1
ATOM 1577 C CA . ILE B 1 14 ? -9.492 22.922 -6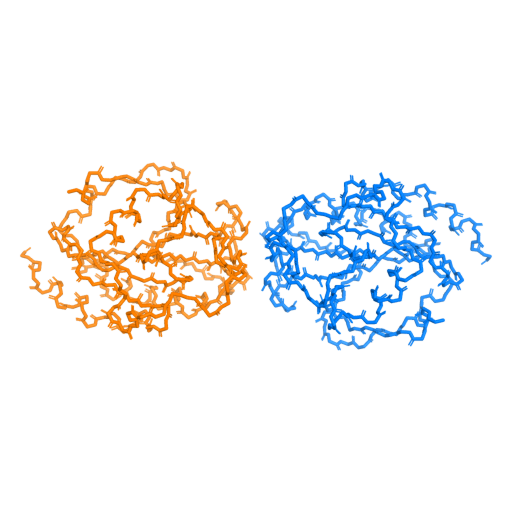.496 1 97.81 14 ILE B CA 1
ATOM 1578 C C . ILE B 1 14 ? -9.828 23.438 -5.098 1 97.81 14 ILE B C 1
ATOM 1580 O O . ILE B 1 14 ? -10.969 23.828 -4.828 1 97.81 14 ILE B O 1
ATOM 1584 N N . PHE B 1 15 ? -8.93 23.391 -4.203 1 97.88 15 PHE B N 1
ATOM 1585 C CA . PHE B 1 15 ? -8.992 23.906 -2.842 1 97.88 15 PHE B CA 1
ATOM 1586 C C . PHE B 1 15 ? -8.047 25.078 -2.66 1 97.88 15 PHE B C 1
ATOM 1588 O O . PHE B 1 15 ? -6.824 24.906 -2.607 1 97.88 15 PHE B O 1
ATOM 1595 N N . ASN B 1 16 ? -8.625 26.297 -2.609 1 98.38 16 ASN B N 1
ATOM 1596 C CA . ASN B 1 16 ? -7.836 27.5 -2.432 1 98.38 16 ASN B CA 1
ATOM 1597 C C . ASN B 1 16 ? -7.52 27.766 -0.961 1 98.38 16 ASN B C 1
ATOM 1599 O O . ASN B 1 16 ? -8.43 27.828 -0.13 1 98.38 16 ASN B O 1
ATOM 1603 N N . PHE B 1 17 ? -6.293 28 -0.64 1 98.56 17 PHE B N 1
ATOM 1604 C CA . PHE B 1 17 ? -5.879 28.141 0.752 1 98.56 17 PHE B CA 1
ATOM 1605 C C . PHE B 1 17 ? -6.301 29.484 1.313 1 98.56 17 PHE B C 1
ATOM 1607 O O . PHE B 1 17 ? -6.25 29.703 2.525 1 98.56 17 PHE B O 1
ATOM 1614 N N . SER B 1 18 ? -6.781 30.375 0.441 1 98.38 18 SER B N 1
ATOM 1615 C CA . SER B 1 18 ? -7.309 31.641 0.925 1 98.38 18 SER B CA 1
ATOM 1616 C C . SER B 1 18 ? -8.453 31.438 1.912 1 98.38 18 SER B C 1
ATOM 1618 O O . SER B 1 18 ? -8.664 32.25 2.807 1 98.38 18 SER B O 1
ATOM 1620 N N . VAL B 1 19 ? -9.195 30.344 1.788 1 97.69 19 VAL B N 1
ATOM 1621 C CA . VAL B 1 19 ? -10.344 30.047 2.646 1 97.69 19 VAL B CA 1
ATOM 1622 C C . VAL B 1 19 ? -9.859 29.719 4.059 1 97.69 19 VAL B C 1
ATOM 1624 O O . VAL B 1 19 ? -10.656 29.672 4.996 1 97.69 19 VAL B O 1
ATOM 1627 N N . LEU B 1 20 ? -8.555 29.562 4.227 1 98.38 20 LEU B N 1
ATOM 1628 C CA . LEU B 1 20 ? -7.98 29.141 5.504 1 98.38 20 LEU B CA 1
ATOM 1629 C C . LEU B 1 20 ? -7.582 30.359 6.336 1 98.38 20 LEU B C 1
ATOM 1631 O O . LEU B 1 20 ? -7.066 30.219 7.445 1 98.38 20 LEU B O 1
ATOM 1635 N N . GLN B 1 21 ? -7.758 31.578 5.738 1 97.75 21 GLN B N 1
ATOM 1636 C CA . GLN B 1 21 ? -7.441 32.781 6.488 1 97.75 21 GLN B CA 1
ATOM 1637 C C . GLN B 1 21 ? -8.203 32.812 7.809 1 97.75 21 GLN B C 1
ATOM 1639 O O . GLN B 1 21 ? -9.406 32.562 7.844 1 97.75 21 GLN B O 1
ATOM 1644 N N . GLY B 1 22 ? -7.508 33.125 8.898 1 97.38 22 GLY B N 1
ATOM 1645 C CA . GLY B 1 22 ? -8.117 33.219 10.211 1 97.38 22 GLY B CA 1
ATOM 1646 C C . GLY B 1 22 ? -8.258 31.875 10.914 1 97.38 22 GLY B C 1
ATOM 1647 O O . GLY B 1 22 ? -8.75 31.812 12.039 1 97.38 22 GLY B O 1
ATOM 1648 N N . LYS B 1 23 ? -7.84 30.797 10.312 1 98.44 23 LYS B N 1
ATOM 1649 C CA . LYS B 1 23 ? -7.945 29.453 10.867 1 98.44 23 LYS B CA 1
ATOM 1650 C C . LYS B 1 23 ? -6.594 28.953 11.359 1 98.44 23 LYS B C 1
ATOM 1652 O O . LYS B 1 23 ? -5.547 29.391 10.867 1 98.44 23 LYS B O 1
ATOM 1657 N N . VAL B 1 24 ? -6.617 28.141 12.383 1 98.81 24 VAL B N 1
ATOM 1658 C CA . VAL B 1 24 ? -5.473 27.297 12.719 1 98.81 24 VAL B CA 1
ATOM 1659 C C . VAL B 1 24 ? -5.492 26.031 11.867 1 98.81 24 VAL B C 1
ATOM 1661 O O . VAL B 1 24 ? -6.508 25.328 11.812 1 98.81 24 VAL B O 1
ATOM 1664 N N . VAL B 1 25 ? -4.375 25.719 11.148 1 98.94 25 VAL B N 1
ATOM 1665 C CA . VAL B 1 25 ? -4.395 24.641 10.172 1 98.94 25 VAL B CA 1
ATOM 1666 C C . VAL B 1 25 ? -3.354 23.594 10.547 1 98.94 25 VAL B C 1
ATOM 1668 O O . VAL B 1 25 ? -2.17 23.906 10.688 1 98.94 25 VAL B O 1
ATOM 1671 N N . LEU B 1 26 ? -3.799 22.406 10.797 1 98.94 26 LEU B N 1
ATOM 1672 C CA . LEU B 1 26 ? -2.922 21.25 10.945 1 98.94 26 LEU B CA 1
ATOM 1673 C C . LEU B 1 26 ? -2.809 20.5 9.625 1 98.94 26 LEU B C 1
ATOM 1675 O O . LEU B 1 26 ? -3.812 20.031 9.078 1 98.94 26 LEU B O 1
ATOM 1679 N N . ILE B 1 27 ? -1.631 20.391 9.07 1 98.94 27 ILE B N 1
ATOM 1680 C CA . ILE B 1 27 ? -1.364 19.688 7.82 1 98.94 27 ILE B CA 1
ATOM 1681 C C . ILE B 1 27 ? -0.521 18.453 8.102 1 98.94 27 ILE B C 1
ATOM 1683 O O . ILE B 1 27 ? 0.548 18.547 8.711 1 98.94 27 ILE B O 1
ATOM 1687 N N . GLU B 1 28 ? -0.98 17.328 7.73 1 98.81 28 GLU B N 1
ATOM 1688 C CA . GLU B 1 28 ? -0.273 16.078 7.926 1 98.81 28 GLU B CA 1
ATOM 1689 C C . GLU B 1 28 ? -0.159 15.297 6.621 1 98.81 28 GLU B C 1
ATOM 1691 O O . GLU B 1 28 ? -1.15 15.117 5.91 1 98.81 28 GLU B O 1
ATOM 1696 N N . ASN B 1 29 ? 1.091 14.938 6.203 1 98.88 29 ASN B N 1
ATOM 1697 C CA . ASN B 1 29 ? 1.15 13.922 5.16 1 98.88 29 ASN B CA 1
ATOM 1698 C C . ASN B 1 29 ? 0.716 12.555 5.688 1 98.88 29 ASN B C 1
ATOM 1700 O O . ASN B 1 29 ? 1.145 12.133 6.766 1 98.88 29 ASN B O 1
ATOM 1704 N N . VAL B 1 30 ? -0.16 11.914 4.953 1 98.81 30 VAL B N 1
ATOM 1705 C CA . VAL B 1 30 ? -0.787 10.703 5.469 1 98.81 30 VAL B CA 1
ATOM 1706 C C . VAL B 1 30 ? -0.621 9.57 4.461 1 98.81 30 VAL B C 1
ATOM 1708 O O . VAL B 1 30 ? -0.173 9.789 3.336 1 98.81 30 VAL B O 1
ATOM 1711 N N . ALA B 1 31 ? -0.909 8.383 4.906 1 98.62 31 ALA B N 1
ATOM 1712 C CA . ALA B 1 31 ? -0.955 7.16 4.109 1 98.62 31 ALA B CA 1
ATOM 1713 C C . ALA B 1 31 ? -2.004 6.191 4.652 1 98.62 31 ALA B C 1
ATOM 1715 O O . ALA B 1 31 ? -2.314 6.207 5.844 1 98.62 31 ALA B O 1
ATOM 1716 N N . SER B 1 32 ? -2.504 5.344 3.758 1 97.38 32 SER B N 1
ATOM 1717 C CA . SER B 1 32 ? -3.598 4.445 4.113 1 97.38 32 SER B CA 1
ATOM 1718 C C . SER B 1 32 ? -3.086 3.211 4.844 1 97.38 32 SER B C 1
ATOM 1720 O O . SER B 1 32 ? -3.865 2.471 5.449 1 97.38 32 SER B O 1
ATOM 1722 N N . LEU B 1 33 ? -1.764 2.924 4.629 1 93.25 33 LEU B N 1
ATOM 1723 C CA . LEU B 1 33 ? -1.204 1.72 5.234 1 93.25 33 LEU B CA 1
ATOM 1724 C C . LEU B 1 33 ? 0.044 2.051 6.047 1 93.25 33 LEU B C 1
ATOM 1726 O O . LEU B 1 33 ? 1.165 1.927 5.551 1 93.25 33 LEU B O 1
ATOM 1730 N N . GLY B 1 34 ? 0.041 2.475 7.316 1 92.94 34 GLY B N 1
ATOM 1731 C CA . GLY B 1 34 ? 0.985 2.865 8.352 1 92.94 34 GLY B CA 1
ATOM 1732 C C . GLY B 1 34 ? 0.373 2.893 9.742 1 92.94 34 GLY B C 1
ATOM 1733 O O . GLY B 1 34 ? -0.31 1.948 10.141 1 92.94 34 GLY B O 1
ATOM 1734 N N . THR B 1 35 ? 0.829 3.938 10.469 1 96.19 35 THR B N 1
ATOM 1735 C CA . THR B 1 35 ? 0.166 4.129 11.75 1 96.19 35 THR B CA 1
ATOM 1736 C C . THR B 1 35 ? -1.197 4.789 11.562 1 96.19 35 THR B C 1
ATOM 1738 O O . THR B 1 35 ? -1.607 5.621 12.375 1 96.19 35 THR B O 1
ATOM 1741 N N . THR B 1 36 ? -1.829 4.426 10.539 1 97.12 36 THR B N 1
ATOM 1742 C CA . THR B 1 36 ? -3.072 5.008 10.039 1 97.12 36 THR B CA 1
ATOM 1743 C C . THR B 1 36 ? -4.133 5.031 11.141 1 97.12 36 THR B C 1
ATOM 1745 O O . THR B 1 36 ? -4.723 6.078 11.414 1 97.12 36 THR B O 1
ATOM 1748 N N . THR B 1 37 ? -4.324 3.846 11.789 1 97.88 37 THR B N 1
ATOM 1749 C CA . THR B 1 37 ? -5.375 3.779 12.797 1 97.88 37 THR B CA 1
ATOM 1750 C C . THR B 1 37 ? -5.164 4.844 13.867 1 97.88 37 THR B C 1
ATOM 1752 O O . THR B 1 37 ? -6.094 5.574 14.219 1 97.88 37 THR B O 1
ATOM 1755 N N . ARG B 1 38 ? -3.99 4.949 14.32 1 98.06 38 ARG B N 1
ATOM 1756 C CA . ARG B 1 38 ? -3.662 5.906 15.367 1 98.06 38 ARG B CA 1
ATOM 1757 C C . ARG B 1 38 ? -3.893 7.34 14.898 1 98.06 38 ARG B C 1
ATOM 1759 O O . ARG B 1 38 ? -4.699 8.062 15.484 1 98.06 38 ARG B O 1
ATOM 1766 N N . ASP B 1 39 ? -3.279 7.727 13.859 1 98.56 39 ASP B N 1
ATOM 1767 C CA . ASP B 1 39 ? -3.207 9.133 13.477 1 98.56 39 ASP B CA 1
ATOM 1768 C C . ASP B 1 39 ? -4.539 9.617 12.898 1 98.56 39 ASP B C 1
ATOM 1770 O O . ASP B 1 39 ? -4.988 10.719 13.203 1 98.56 39 ASP B O 1
ATOM 1774 N N . TYR B 1 40 ? -5.203 8.797 12.078 1 98.81 40 TYR B N 1
ATOM 1775 C CA . TYR B 1 40 ? -6.488 9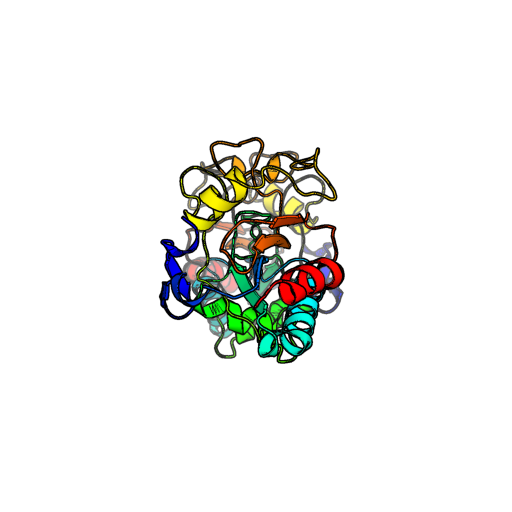.211 11.531 1 98.81 40 TYR B CA 1
ATOM 1776 C C . TYR B 1 40 ? -7.527 9.367 12.633 1 98.81 40 TYR B C 1
ATOM 1778 O O . TYR B 1 40 ? -8.352 10.289 12.594 1 98.81 40 TYR B O 1
ATOM 1786 N N . THR B 1 41 ? -7.477 8.43 13.586 1 98.75 41 THR B N 1
ATOM 1787 C CA . THR B 1 41 ? -8.414 8.516 14.703 1 98.75 41 THR B CA 1
ATOM 1788 C C . THR B 1 41 ? -8.164 9.789 15.516 1 98.75 41 THR B C 1
ATOM 1790 O O . THR B 1 41 ? -9.102 10.492 15.875 1 98.75 41 THR B O 1
ATOM 1793 N N . GLN B 1 42 ? -6.945 10.07 15.742 1 98.88 42 GLN B N 1
ATOM 1794 C CA . GLN B 1 42 ? -6.582 11.242 16.531 1 98.88 42 GLN B CA 1
ATOM 1795 C C . GLN B 1 42 ? -6.906 12.531 15.773 1 98.88 42 GLN B C 1
ATOM 1797 O O . GLN B 1 42 ? -7.312 13.523 16.375 1 98.88 42 GLN B O 1
ATOM 1802 N N . MET B 1 43 ? -6.758 12.555 14.469 1 98.88 43 MET B N 1
ATOM 1803 C CA . MET B 1 43 ? -7.168 13.703 13.672 1 98.88 43 MET B CA 1
ATOM 1804 C C . MET B 1 43 ? -8.68 13.914 13.758 1 98.88 43 MET B C 1
ATOM 1806 O O . MET B 1 43 ? -9.148 15.047 13.883 1 98.88 43 MET B O 1
ATOM 1810 N N . ASN B 1 44 ? -9.445 12.781 13.672 1 98.88 44 ASN B N 1
ATOM 1811 C CA . ASN B 1 44 ? -10.891 12.891 13.844 1 98.88 44 ASN B CA 1
ATOM 1812 C C . ASN B 1 44 ? -11.25 13.5 15.195 1 98.88 44 ASN B C 1
ATOM 1814 O O . ASN B 1 44 ? -12.141 14.344 15.273 1 98.88 44 ASN B O 1
ATOM 1818 N N . GLU B 1 45 ? -10.555 13.047 16.219 1 98.81 45 GLU B N 1
ATOM 1819 C CA . GLU B 1 45 ? -10.82 13.539 17.562 1 98.81 45 GLU B CA 1
ATOM 1820 C C . GLU B 1 45 ? -10.539 15.031 17.672 1 98.81 45 GLU B C 1
ATOM 1822 O O . GLU B 1 45 ? -11.336 15.781 18.234 1 98.81 45 GLU B O 1
ATOM 1827 N N . LEU B 1 46 ? -9.383 15.445 17.188 1 98.88 46 LEU B N 1
ATOM 1828 C CA . LEU B 1 46 ? -9.031 16.859 17.219 1 98.88 46 LEU B CA 1
ATOM 1829 C C . LEU B 1 46 ? -10.055 17.688 16.438 1 98.88 46 LEU B C 1
ATOM 1831 O O . LEU B 1 46 ? -10.461 18.766 16.875 1 98.88 46 LEU B O 1
ATOM 1835 N N . HIS B 1 47 ? -10.406 17.188 15.266 1 98.81 47 HIS B N 1
ATOM 1836 C CA . HIS B 1 47 ? -11.414 17.891 14.469 1 98.81 47 HIS B CA 1
ATOM 1837 C C . HIS B 1 47 ? -12.711 18.062 15.242 1 98.81 47 HIS B C 1
ATOM 1839 O O . HIS B 1 47 ? -13.281 19.156 15.273 1 98.81 47 HIS B O 1
ATOM 1845 N N . GLU B 1 48 ? -13.172 16.984 15.844 1 98.56 48 GLU B N 1
ATOM 1846 C CA . GLU B 1 48 ? -14.43 17.016 16.594 1 98.56 48 GLU B CA 1
ATOM 1847 C C . GLU B 1 48 ? -14.383 18.062 17.703 1 98.56 48 GLU B C 1
ATOM 1849 O O . GLU B 1 48 ? -15.375 18.75 17.953 1 98.56 48 GLU B O 1
ATOM 1854 N N . ARG B 1 49 ? -13.297 18.234 18.281 1 98.38 49 ARG B N 1
ATOM 1855 C CA . ARG B 1 49 ? -13.18 19.094 19.453 1 98.38 49 ARG B CA 1
ATOM 1856 C C . ARG B 1 49 ? -12.938 20.547 19.062 1 98.38 49 ARG B C 1
ATOM 1858 O O . ARG B 1 49 ? -13.375 21.453 19.75 1 98.38 49 ARG B O 1
ATOM 1865 N N . TYR B 1 50 ? -12.32 20.766 17.906 1 98.62 50 TYR B N 1
ATOM 1866 C CA . TYR B 1 50 ? -11.797 22.109 17.734 1 98.62 50 TYR B CA 1
ATOM 1867 C C . TYR B 1 50 ? -12.195 22.688 16.391 1 98.62 50 TYR B C 1
ATOM 1869 O O . TYR B 1 50 ? -11.914 23.859 16.094 1 98.62 50 TYR B O 1
ATOM 1877 N N . ALA B 1 51 ? -12.867 21.906 15.57 1 98.5 51 ALA B N 1
ATOM 1878 C CA . ALA B 1 51 ? -13.258 22.438 14.266 1 98.5 51 ALA B CA 1
ATOM 1879 C C . ALA B 1 51 ? -14.141 23.672 14.414 1 98.5 51 ALA B C 1
ATOM 1881 O O . ALA B 1 51 ? -13.961 24.656 13.703 1 98.5 51 ALA B O 1
ATOM 1882 N N . SER B 1 52 ? -15.062 23.625 15.32 1 98.06 52 SER B N 1
ATOM 1883 C CA . SER B 1 52 ? -15.992 24.719 15.531 1 98.06 52 SER B CA 1
ATOM 1884 C C . SER B 1 52 ? -15.281 25.938 16.109 1 98.06 52 SER B C 1
ATOM 1886 O O . SER B 1 52 ? -15.828 27.047 16.125 1 98.06 52 SER B O 1
ATOM 1888 N N . LYS B 1 53 ? -14.062 25.734 16.594 1 98.06 53 LYS B N 1
ATOM 1889 C CA . LYS B 1 53 ? -13.305 26.812 17.219 1 98.06 53 LYS B CA 1
ATOM 1890 C C . LYS B 1 53 ? -12.289 27.406 16.234 1 98.06 53 LYS B C 1
ATOM 1892 O O . LYS B 1 53 ? -11.539 28.312 16.594 1 98.06 53 LYS B O 1
ATOM 1897 N N . GLY B 1 54 ? -12.227 26.859 15.055 1 98.31 54 GLY B N 1
ATOM 1898 C CA . GLY B 1 54 ? -11.383 27.469 14.039 1 98.31 54 GLY B CA 1
ATOM 1899 C C . GLY B 1 54 ? -10.25 26.578 13.57 1 98.31 54 GLY B C 1
ATOM 1900 O O . GLY B 1 54 ? -9.391 27.016 12.805 1 98.31 54 GLY B O 1
ATOM 1901 N N . LEU B 1 55 ? -10.219 25.297 13.977 1 98.81 55 LEU B N 1
ATOM 1902 C CA . LEU B 1 55 ? -9.203 24.359 13.508 1 98.81 55 LEU B CA 1
ATOM 1903 C C . LEU B 1 55 ? -9.602 23.75 12.172 1 98.81 55 LEU B C 1
ATOM 1905 O O . LEU B 1 55 ? -10.75 23.328 11.992 1 98.81 55 LEU B O 1
ATOM 1909 N N . VAL B 1 56 ? -8.703 23.688 11.219 1 98.81 56 VAL B N 1
ATOM 1910 C CA . VAL B 1 56 ? -8.836 22.922 9.984 1 98.81 56 VAL B CA 1
ATOM 1911 C C . VAL B 1 56 ? -7.703 21.906 9.883 1 98.81 56 VAL B C 1
ATOM 1913 O O . VAL B 1 56 ? -6.539 22.25 10.117 1 98.81 56 VAL B O 1
ATOM 1916 N N . ILE B 1 57 ? -8.047 20.734 9.656 1 98.88 57 ILE B N 1
ATOM 1917 C CA . ILE B 1 57 ? -7.062 19.672 9.461 1 98.88 57 ILE B CA 1
ATOM 1918 C C . ILE B 1 57 ? -7.039 19.25 7.996 1 98.88 57 ILE B C 1
ATOM 1920 O O . ILE B 1 57 ? -8.086 18.984 7.402 1 98.88 57 ILE B O 1
ATOM 1924 N N . LEU B 1 58 ? -5.883 19.219 7.414 1 98.88 58 LEU B N 1
ATOM 1925 C CA . LEU B 1 58 ? -5.668 18.75 6.051 1 98.88 58 LEU B CA 1
ATOM 1926 C C . LEU B 1 58 ? -4.77 17.516 6.039 1 98.88 58 LEU B C 1
ATOM 1928 O O . LEU B 1 58 ? -3.6 17.594 6.418 1 98.88 58 LEU B O 1
ATOM 1932 N N . GLY B 1 59 ? -5.375 16.391 5.695 1 98.81 59 GLY B N 1
ATOM 1933 C CA . GLY B 1 59 ? -4.566 15.219 5.371 1 98.81 59 GLY B CA 1
ATOM 1934 C C . GLY B 1 59 ? -4.086 15.203 3.934 1 98.81 59 GLY B C 1
ATOM 1935 O O . GLY B 1 59 ? -4.875 15.43 3.01 1 98.81 59 GLY B O 1
ATOM 1936 N N . VAL B 1 60 ? -2.842 14.914 3.74 1 98.88 60 VAL B N 1
ATOM 1937 C CA . VAL B 1 60 ? -2.27 14.953 2.398 1 98.88 60 VAL B CA 1
ATOM 1938 C C . VAL B 1 60 ? -1.604 13.617 2.08 1 98.88 60 VAL B C 1
ATOM 1940 O O . VAL B 1 60 ? -0.427 13.414 2.387 1 98.88 60 VAL B O 1
ATOM 1943 N N . PRO B 1 61 ? -2.324 12.781 1.373 1 98.81 61 PRO B N 1
ATOM 1944 C CA . PRO B 1 61 ? -1.756 11.477 1.034 1 98.81 61 PRO B CA 1
ATOM 1945 C C . PRO B 1 61 ? -0.457 11.586 0.238 1 98.81 61 PRO B C 1
ATOM 1947 O O . PRO B 1 61 ? -0.333 12.453 -0.63 1 98.81 61 PRO B O 1
ATOM 1950 N N . CYS B 1 62 ? 0.475 10.773 0.556 1 98.75 62 CYS B N 1
ATOM 1951 C CA . CYS B 1 62 ? 1.779 10.711 -0.095 1 98.75 62 CYS B CA 1
ATOM 1952 C C . CYS B 1 62 ? 2.301 9.281 -0.137 1 98.75 62 CYS B C 1
ATOM 1954 O O . CYS B 1 62 ? 2.168 8.539 0.837 1 98.75 62 CYS B O 1
ATOM 1956 N N . ASN B 1 63 ? 2.963 8.898 -1.232 1 98.25 63 ASN B N 1
ATOM 1957 C CA . ASN B 1 63 ? 3.385 7.512 -1.403 1 98.25 63 ASN B CA 1
ATOM 1958 C C . ASN B 1 63 ? 4.902 7.375 -1.332 1 98.25 63 ASN B C 1
ATOM 1960 O O . ASN B 1 63 ? 5.457 6.352 -1.74 1 98.25 63 ASN B O 1
ATOM 1964 N N . GLN B 1 64 ? 5.586 8.32 -0.801 1 97.88 64 GLN B N 1
ATOM 1965 C CA . GLN B 1 64 ? 7.039 8.352 -0.897 1 97.88 64 GLN B CA 1
ATOM 1966 C C . GLN B 1 64 ? 7.684 7.578 0.249 1 97.88 64 GLN B C 1
ATOM 1968 O O . GLN B 1 64 ? 8.898 7.379 0.264 1 97.88 64 GLN B O 1
ATOM 1973 N N . PHE B 1 65 ? 6.867 7.098 1.195 1 97.25 65 PHE B N 1
ATOM 1974 C CA . PHE B 1 65 ? 7.414 6.453 2.383 1 97.25 65 PHE B CA 1
ATOM 1975 C C . PHE B 1 65 ? 6.887 5.027 2.514 1 97.25 65 PHE B C 1
ATOM 1977 O O . PHE B 1 65 ? 5.75 4.82 2.941 1 97.25 65 PHE B O 1
ATOM 1984 N N . GLY B 1 66 ? 7.773 4.043 2.104 1 95.94 66 GLY B N 1
ATOM 1985 C CA . GLY B 1 66 ? 7.387 2.643 2.152 1 95.94 66 GLY B CA 1
ATOM 1986 C C . GLY B 1 66 ? 6.27 2.297 1.188 1 95.94 66 GLY B C 1
ATOM 1987 O O . GLY B 1 66 ? 5.676 1.222 1.277 1 95.94 66 GLY B O 1
ATOM 1988 N N . HIS B 1 67 ? 5.887 3.279 0.371 1 97.44 67 HIS B N 1
ATOM 1989 C CA . HIS B 1 67 ? 4.758 3.133 -0.541 1 97.44 67 HIS B CA 1
ATOM 1990 C C . HIS B 1 67 ? 3.498 2.703 0.204 1 97.44 67 HIS B C 1
ATOM 1992 O O . HIS B 1 67 ? 2.775 1.815 -0.253 1 97.44 67 HIS B O 1
ATOM 1998 N N . GLN B 1 68 ? 3.312 3.344 1.291 1 98.06 68 GLN B N 1
ATOM 1999 C CA . GLN B 1 68 ? 2.182 2.977 2.139 1 98.06 68 GLN B CA 1
ATOM 2000 C C . GLN B 1 68 ? 0.892 3.629 1.648 1 98.06 68 GLN B C 1
ATOM 2002 O O . GLN B 1 68 ? -0.162 3.475 2.27 1 98.06 68 GLN B O 1
ATOM 2007 N N . GLU B 1 69 ? 0.954 4.332 0.524 1 98.38 69 GLU B N 1
ATOM 2008 C CA . GLU B 1 69 ? -0.214 4.895 -0.147 1 98.38 69 GLU B CA 1
ATOM 2009 C C . GLU B 1 69 ? -0.216 4.547 -1.634 1 98.38 69 GLU B C 1
ATOM 2011 O O . GLU B 1 69 ? -0.296 5.438 -2.482 1 98.38 69 GLU B O 1
ATOM 2016 N N . ASN B 1 70 ? -0.285 3.303 -1.916 1 97.81 70 ASN B N 1
ATOM 2017 C CA . ASN B 1 70 ? -0.311 2.822 -3.293 1 97.81 70 ASN B CA 1
ATOM 2018 C C . ASN B 1 70 ? -1.681 3.027 -3.934 1 97.81 70 ASN B C 1
ATOM 2020 O O . ASN B 1 70 ? -1.827 2.9 -5.148 1 97.81 70 ASN B O 1
ATOM 2024 N N . CYS B 1 71 ? -2.691 3.379 -3.143 1 97.38 71 CYS B N 1
ATOM 2025 C CA . CYS B 1 71 ? -4.047 3.594 -3.641 1 97.38 71 CYS B CA 1
ATOM 2026 C C . CYS B 1 71 ? -4.09 4.77 -4.609 1 97.38 71 CYS B C 1
ATOM 2028 O O . CYS B 1 71 ? -3.379 5.758 -4.426 1 97.38 71 CYS B O 1
ATOM 2030 N N . LYS B 1 72 ? -4.965 4.598 -5.602 1 96.62 72 LYS B N 1
ATOM 2031 C CA . LYS B 1 72 ? -5.375 5.777 -6.363 1 96.62 72 LYS B CA 1
ATOM 2032 C C . LYS B 1 72 ? -6.285 6.68 -5.535 1 96.62 72 LYS B C 1
ATOM 2034 O O . LYS B 1 72 ? -6.883 6.23 -4.555 1 96.62 72 LYS B O 1
ATOM 2039 N N . ASN B 1 73 ? -6.387 7.906 -6 1 97.44 73 ASN B N 1
ATOM 2040 C CA . ASN B 1 73 ? -7.176 8.867 -5.242 1 97.44 73 ASN B CA 1
ATOM 2041 C C . ASN B 1 73 ? -8.57 8.336 -4.938 1 97.44 73 ASN B C 1
ATOM 2043 O O . ASN B 1 73 ? -9.047 8.445 -3.805 1 97.44 73 ASN B O 1
ATOM 2047 N N . GLU B 1 74 ? -9.188 7.73 -5.93 1 96.88 74 GLU B N 1
ATOM 2048 C CA . GLU B 1 74 ? -10.57 7.273 -5.785 1 96.88 74 GLU B CA 1
ATOM 2049 C C . GLU B 1 74 ? -10.656 6.059 -4.863 1 96.88 74 GLU B C 1
ATOM 2051 O O . GLU B 1 74 ? -11.75 5.672 -4.438 1 96.88 74 GLU B O 1
ATOM 2056 N N . GLU B 1 75 ? -9.547 5.43 -4.523 1 97.94 75 GLU B N 1
ATOM 2057 C CA . GLU B 1 75 ? -9.516 4.215 -3.709 1 97.94 75 GLU B CA 1
ATOM 2058 C C . GLU B 1 75 ? -9.242 4.543 -2.244 1 97.94 75 GLU B C 1
ATOM 2060 O O . GLU B 1 75 ? -9.477 3.713 -1.363 1 97.94 75 GLU B O 1
ATOM 2065 N N . ILE B 1 76 ? -8.711 5.715 -1.951 1 98.5 76 ILE B N 1
ATOM 2066 C CA . ILE B 1 76 ? -8.18 6.051 -0.636 1 98.5 76 ILE B CA 1
ATOM 2067 C C . ILE B 1 76 ? -9.289 5.977 0.407 1 98.5 76 ILE B C 1
ATOM 2069 O O . ILE B 1 7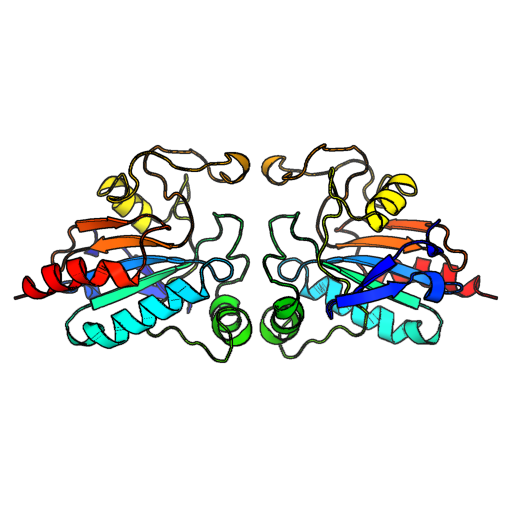6 ? -9.133 5.34 1.449 1 98.5 76 ILE B O 1
ATOM 2073 N N . LEU B 1 77 ? -10.43 6.586 0.137 1 98.5 77 LEU B N 1
ATOM 2074 C CA . LEU B 1 77 ? -11.516 6.582 1.112 1 98.5 77 LEU B CA 1
ATOM 2075 C C . LEU B 1 77 ? -12.047 5.168 1.329 1 98.5 77 LEU B C 1
ATOM 2077 O O . LEU B 1 77 ? -12.461 4.816 2.438 1 98.5 77 LEU B O 1
ATOM 2081 N N . LEU B 1 78 ? -12.078 4.332 0.262 1 98.56 78 LEU B N 1
ATOM 2082 C CA . LEU B 1 78 ? -12.477 2.938 0.404 1 98.56 78 LEU B CA 1
ATOM 2083 C C . LEU B 1 78 ? -11.508 2.184 1.305 1 98.56 78 LEU B C 1
ATOM 2085 O O . LEU B 1 78 ? -11.93 1.385 2.146 1 98.56 78 LEU B O 1
ATOM 2089 N N . SER B 1 79 ? -10.242 2.42 1.1 1 98.69 79 SER B N 1
ATOM 2090 C CA . SER B 1 79 ? -9.227 1.782 1.935 1 98.69 79 SER B CA 1
ATOM 2091 C C . SER B 1 79 ? -9.414 2.15 3.402 1 98.69 79 SER B C 1
ATOM 2093 O O . SER B 1 79 ? -9.383 1.279 4.273 1 98.69 79 SER B O 1
ATOM 2095 N N . LEU B 1 80 ? -9.609 3.455 3.672 1 98.75 80 LEU B N 1
ATOM 2096 C CA . LEU B 1 80 ? -9.797 3.914 5.043 1 98.75 80 LEU B CA 1
ATOM 2097 C C . LEU B 1 80 ? -11.055 3.297 5.652 1 98.75 80 LEU B C 1
ATOM 2099 O O . LEU B 1 80 ? -11.047 2.867 6.809 1 98.75 80 LEU B O 1
ATOM 2103 N N . LYS B 1 81 ? -12.055 3.219 4.918 1 98.75 81 LYS B N 1
ATOM 2104 C CA . LYS B 1 81 ? -13.352 2.748 5.398 1 98.75 81 LYS B CA 1
ATOM 2105 C C . LYS B 1 81 ? -13.328 1.243 5.648 1 98.75 81 LYS B C 1
ATOM 2107 O O . LYS B 1 81 ? -13.906 0.764 6.629 1 98.75 81 LYS B O 1
ATOM 2112 N N . HIS B 1 82 ? -12.633 0.459 4.816 1 98.69 82 HIS B N 1
ATOM 2113 C CA . HIS B 1 82 ? -12.859 -0.982 4.812 1 98.69 82 HIS B CA 1
ATOM 2114 C C . HIS B 1 82 ? -11.602 -1.736 5.234 1 98.69 82 HIS B C 1
ATOM 2116 O O . HIS B 1 82 ? -11.672 -2.898 5.637 1 98.69 82 HIS B O 1
ATOM 2122 N N . VAL B 1 83 ? -10.422 -1.178 5.148 1 98.56 83 VAL B N 1
ATOM 2123 C CA . VAL B 1 83 ? -9.188 -1.92 5.34 1 98.56 83 VAL B CA 1
ATOM 2124 C C . VAL B 1 83 ? -8.469 -1.416 6.594 1 98.56 83 VAL B C 1
ATOM 2126 O O . VAL B 1 83 ? -8.383 -2.131 7.594 1 98.56 83 VAL B O 1
ATOM 2129 N N . ARG B 1 84 ? -8.07 -0.186 6.535 1 98.38 84 ARG B N 1
ATOM 2130 C CA . ARG B 1 84 ? -7.391 0.401 7.688 1 98.38 84 ARG B CA 1
ATOM 2131 C C . ARG B 1 84 ? -7.691 1.892 7.797 1 98.38 84 ARG B C 1
ATOM 2133 O O . ARG B 1 84 ? -7.402 2.658 6.879 1 98.38 84 ARG B O 1
ATOM 2140 N N . PRO B 1 85 ? -8.258 2.441 8.789 1 98.25 85 PRO B N 1
ATOM 2141 C CA . PRO B 1 85 ? -8.562 1.753 10.047 1 98.25 85 PRO B CA 1
ATOM 2142 C C . PRO B 1 85 ? -9.633 0.675 9.875 1 98.25 85 PRO B C 1
ATOM 2144 O O . PRO B 1 85 ? -9.711 -0.252 10.688 1 98.25 85 PRO B O 1
ATOM 2147 N N . GLY B 1 86 ? -10.445 0.835 8.805 1 98.19 86 GLY B N 1
ATOM 2148 C CA . GLY B 1 86 ? -11.523 -0.126 8.617 1 98.19 86 GLY B CA 1
ATOM 2149 C C . GLY B 1 86 ? -12.719 0.135 9.516 1 98.19 86 GLY B C 1
ATOM 2150 O O . GLY B 1 86 ? -12.883 1.241 10.031 1 98.19 86 GLY B O 1
ATOM 2151 N N . ASN B 1 87 ? -13.688 -0.856 9.461 1 97.81 87 ASN B N 1
ATOM 2152 C CA . ASN B 1 87 ? -14.867 -0.818 10.312 1 97.81 87 ASN B CA 1
ATOM 2153 C C . ASN B 1 87 ? -15.688 0.448 10.086 1 97.81 87 ASN B C 1
ATOM 2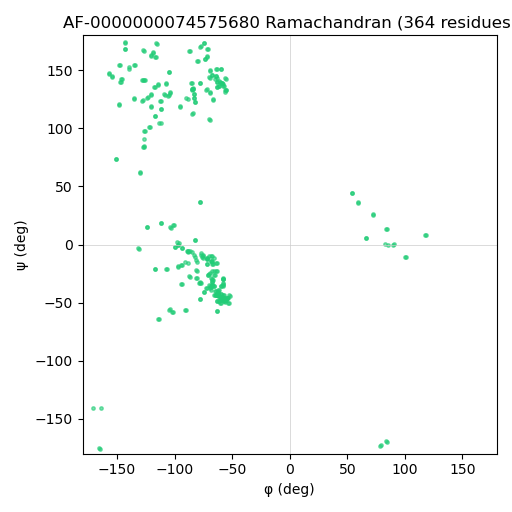155 O O . ASN B 1 87 ? -16.141 1.086 11.039 1 97.81 87 ASN B O 1
ATOM 2159 N N . GLY B 1 88 ? -15.773 0.921 8.891 1 98.44 88 GLY B N 1
ATOM 2160 C CA . GLY B 1 88 ? -16.625 2.045 8.523 1 98.44 88 GLY B CA 1
ATOM 2161 C C . GLY B 1 88 ? -15.977 3.391 8.797 1 98.44 88 GLY B C 1
ATOM 2162 O O . GLY B 1 88 ? -16.625 4.43 8.711 1 98.44 88 GLY B O 1
ATOM 2163 N N . PHE B 1 89 ? -14.734 3.475 9.055 1 98.69 89 PHE B N 1
ATOM 2164 C CA . PHE B 1 89 ? -14.062 4.723 9.391 1 98.69 89 PHE B CA 1
ATOM 2165 C C . PHE B 1 89 ? -14.227 5.75 8.281 1 98.69 89 PHE B C 1
ATOM 2167 O O . PHE B 1 89 ? -14.062 5.426 7.102 1 98.69 89 PHE B O 1
ATOM 2174 N N . GLU B 1 90 ? -14.469 6.945 8.641 1 98.31 90 GLU B N 1
ATOM 2175 C CA . GLU B 1 90 ? -14.523 8.102 7.75 1 98.31 90 GLU B CA 1
ATOM 2176 C C . GLU B 1 90 ? -13.773 9.289 8.336 1 98.31 90 GLU B C 1
ATOM 2178 O O . GLU B 1 90 ? -14.031 9.703 9.469 1 98.31 90 GLU B O 1
ATOM 2183 N N . PRO B 1 91 ? -12.875 9.797 7.586 1 98.44 91 PRO B N 1
ATOM 2184 C CA . PRO B 1 91 ? -12.258 11.023 8.07 1 98.44 91 PRO B CA 1
ATOM 2185 C C . PRO B 1 91 ? -13.258 12.164 8.242 1 98.44 91 PRO B C 1
ATOM 2187 O O . PRO B 1 91 ? -14.164 12.32 7.418 1 98.44 91 PRO B O 1
ATOM 2190 N N . LYS B 1 92 ? -13.086 12.898 9.281 1 98.44 92 LYS B N 1
ATOM 2191 C CA . LYS B 1 92 ? -13.93 14.062 9.523 1 98.44 92 LYS B CA 1
ATOM 2192 C C . LYS B 1 92 ? -13.25 15.344 9.047 1 98.44 92 LYS B C 1
ATOM 2194 O O . LYS B 1 92 ? -13.82 16.438 9.141 1 98.44 92 LYS B O 1
ATOM 2199 N N . PHE B 1 93 ? -12.117 15.211 8.547 1 98 93 PHE B N 1
ATOM 2200 C CA . PHE B 1 93 ? -11.297 16.312 8.055 1 98 93 PHE B CA 1
ATOM 2201 C C . PHE B 1 93 ? -11.086 16.188 6.547 1 98 93 PHE B C 1
ATOM 2203 O O . PHE B 1 93 ? -11.477 15.195 5.938 1 98 93 PHE B O 1
ATOM 2210 N N . GLN B 1 94 ? -10.492 17.188 5.922 1 96.62 94 GLN B N 1
ATOM 2211 C CA . GLN B 1 94 ? -10.312 17.203 4.473 1 96.62 94 GLN B CA 1
ATOM 2212 C C . GLN B 1 94 ? -9.047 16.438 4.07 1 96.62 94 GLN B C 1
ATOM 2214 O O . GLN B 1 94 ? -8.008 16.562 4.715 1 96.62 94 GLN B O 1
ATOM 2219 N N . LEU B 1 95 ? -9.25 15.625 3.084 1 98.44 95 LEU B N 1
ATOM 2220 C CA . LEU B 1 95 ? -8.117 14.984 2.43 1 98.44 95 LEU B CA 1
ATOM 2221 C C . LEU B 1 95 ? -7.828 15.633 1.081 1 98.44 95 LEU B C 1
ATOM 2223 O O . LEU B 1 95 ? -8.75 15.883 0.298 1 98.44 95 LEU B O 1
ATOM 2227 N N . LEU B 1 96 ? -6.59 15.969 0.88 1 98.62 96 LEU B N 1
ATOM 2228 C CA . LEU B 1 96 ? -6.172 16.453 -0.428 1 98.62 96 LEU B CA 1
ATOM 2229 C C . LEU B 1 96 ? -5.789 15.305 -1.347 1 98.62 96 LEU B C 1
ATOM 2231 O O . LEU B 1 96 ? -5.695 14.156 -0.904 1 98.62 96 LEU B O 1
ATOM 2235 N N . GLU B 1 97 ? -5.68 15.648 -2.6 1 98.31 97 GLU B N 1
ATOM 2236 C CA . GLU B 1 97 ? -5.156 14.68 -3.553 1 98.31 97 GLU B CA 1
ATOM 2237 C C . GLU B 1 97 ? -3.744 14.242 -3.174 1 98.31 97 GLU B C 1
ATOM 2239 O O . GLU B 1 97 ? -2.994 15.008 -2.564 1 98.31 97 GLU B O 1
ATOM 2244 N N . LYS B 1 98 ? -3.459 13.031 -3.57 1 98.69 98 LYS B N 1
ATOM 2245 C CA . LYS B 1 98 ? -2.131 12.484 -3.301 1 98.69 98 LYS B CA 1
ATOM 2246 C C . LYS B 1 98 ? -1.05 13.312 -3.994 1 98.69 98 LYS B C 1
ATOM 2248 O O . LYS B 1 98 ? -1.173 13.641 -5.176 1 98.69 98 LYS B O 1
ATOM 2253 N N . VAL B 1 99 ? 0.062 13.609 -3.301 1 98.81 99 VAL B N 1
ATOM 2254 C CA . VAL B 1 99 ? 1.138 14.414 -3.877 1 98.81 99 VAL B CA 1
ATOM 2255 C C . VAL B 1 99 ? 2.488 13.891 -3.396 1 98.81 99 VAL B C 1
ATOM 2257 O O . VAL B 1 99 ? 2.549 13.039 -2.5 1 98.81 99 VAL B O 1
ATOM 2260 N N . ASP B 1 100 ? 3.533 14.375 -4.039 1 98.81 100 ASP B N 1
ATOM 2261 C CA . ASP B 1 100 ? 4.879 14.227 -3.492 1 98.81 100 ASP B CA 1
ATOM 2262 C C . ASP B 1 100 ? 5.195 15.336 -2.496 1 98.81 100 ASP B C 1
ATOM 2264 O O . ASP B 1 100 ? 4.859 16.5 -2.73 1 98.81 100 ASP B O 1
ATOM 2268 N N . VAL B 1 101 ? 5.852 14.977 -1.405 1 98.88 101 VAL B N 1
ATOM 2269 C CA . VAL B 1 101 ? 6.145 15.984 -0.393 1 98.88 101 VAL B CA 1
ATOM 2270 C C . VAL B 1 101 ? 7.633 16.328 -0.422 1 98.88 101 VAL B C 1
ATOM 2272 O O . VAL B 1 101 ? 8.055 17.344 0.134 1 98.88 101 VAL B O 1
ATOM 2275 N N . ASN B 1 102 ? 8.445 15.469 -0.959 1 98.81 102 ASN B N 1
ATOM 2276 C CA . ASN B 1 102 ? 9.883 15.672 -1.121 1 98.81 102 ASN B CA 1
ATOM 2277 C C . ASN B 1 102 ? 10.289 15.648 -2.592 1 98.81 102 ASN B C 1
ATOM 2279 O O . ASN B 1 102 ? 9.5 15.25 -3.453 1 98.81 102 ASN B O 1
ATOM 2283 N N . GLY B 1 103 ? 11.523 16.125 -2.861 1 98.56 103 GLY B N 1
ATOM 2284 C CA . GLY B 1 103 ? 12.141 15.984 -4.172 1 98.56 103 GLY B CA 1
ATOM 2285 C C . GLY B 1 103 ? 11.719 17.062 -5.152 1 98.56 103 GLY B C 1
ATOM 2286 O O . GLY B 1 103 ? 11.055 18.031 -4.77 1 98.56 103 GLY B O 1
ATOM 2287 N N . LYS B 1 104 ? 12.07 16.859 -6.426 1 98.44 104 LYS B N 1
ATOM 2288 C CA . LYS B 1 104 ? 11.906 17.875 -7.457 1 98.44 104 LYS B CA 1
ATOM 2289 C C . LYS B 1 104 ? 10.43 18.094 -7.781 1 98.44 104 LYS B C 1
ATOM 2291 O O . LYS B 1 104 ? 10.039 19.188 -8.211 1 98.44 104 LYS B O 1
ATOM 2296 N N . ASP B 1 105 ? 9.648 17.047 -7.516 1 98.44 105 ASP B N 1
ATOM 2297 C CA . ASP B 1 105 ? 8.242 17.141 -7.883 1 98.44 105 ASP B CA 1
ATOM 2298 C C . ASP B 1 105 ? 7.371 17.406 -6.66 1 98.44 105 ASP B C 1
ATOM 2300 O O . ASP B 1 105 ? 6.152 17.219 -6.703 1 98.44 105 ASP B O 1
ATOM 2304 N N . ALA B 1 106 ? 7.957 17.781 -5.598 1 98.81 106 ALA B N 1
ATOM 2305 C CA . ALA B 1 106 ? 7.219 18.062 -4.367 1 98.81 106 ALA B CA 1
ATOM 2306 C C . ALA B 1 106 ? 6.152 19.125 -4.598 1 98.81 106 ALA B C 1
ATOM 2308 O O . ALA B 1 106 ? 6.395 20.109 -5.289 1 98.81 106 ALA B O 1
ATOM 2309 N N . HIS B 1 107 ? 5.016 18.922 -4.09 1 98.81 107 HIS B N 1
ATOM 2310 C CA . HIS B 1 107 ? 3.949 19.906 -4.117 1 98.81 107 HIS B CA 1
ATOM 2311 C C . HIS B 1 107 ? 4.406 21.234 -3.5 1 98.81 107 HIS B C 1
ATOM 2313 O O . HIS B 1 107 ? 5.086 21.234 -2.471 1 98.81 107 HIS B O 1
ATOM 2319 N N . PRO B 1 108 ? 4.02 22.391 -3.98 1 98.56 108 PRO B N 1
ATOM 2320 C CA . PRO B 1 108 ? 4.453 23.688 -3.477 1 98.56 108 PRO B CA 1
ATOM 2321 C C . PRO B 1 108 ? 4.137 23.891 -1.995 1 98.56 108 PRO B C 1
ATOM 2323 O O . PRO B 1 108 ? 4.895 24.547 -1.278 1 98.56 108 PRO B O 1
ATOM 2326 N N . LEU B 1 109 ? 3.053 23.328 -1.562 1 98.75 109 LEU B N 1
ATOM 2327 C CA . LEU B 1 109 ? 2.703 23.406 -0.147 1 98.75 109 LEU B CA 1
ATOM 2328 C C . LEU B 1 109 ? 3.834 22.859 0.722 1 98.75 109 LEU B C 1
ATOM 2330 O O . LEU B 1 109 ? 4.258 23.516 1.677 1 98.75 109 LEU B O 1
ATOM 2334 N N . PHE B 1 110 ? 4.344 21.734 0.381 1 98.88 110 PHE B N 1
ATOM 2335 C CA . PHE B 1 110 ? 5.359 21.109 1.222 1 98.88 110 PHE B CA 1
ATOM 2336 C C . PHE B 1 110 ? 6.719 21.766 1.007 1 98.88 110 PHE B C 1
ATOM 2338 O O . PHE B 1 110 ? 7.535 21.828 1.929 1 98.88 110 PHE B O 1
ATOM 2345 N N . ALA B 1 111 ? 6.93 22.203 -0.229 1 98.5 111 ALA B N 1
ATOM 2346 C CA . ALA B 1 111 ? 8.133 23 -0.427 1 98.5 111 ALA B CA 1
ATOM 2347 C C . ALA B 1 111 ? 8.141 24.219 0.502 1 98.5 111 ALA B C 1
ATOM 2349 O O . ALA B 1 111 ? 9.148 24.484 1.167 1 98.5 111 ALA B O 1
ATOM 2350 N N . PHE B 1 112 ? 7.051 24.938 0.54 1 98.75 112 PHE B N 1
ATOM 2351 C CA . PHE B 1 112 ? 6.895 26.125 1.387 1 98.75 112 PHE B CA 1
ATOM 2352 C C . PHE B 1 112 ? 7.051 25.75 2.857 1 98.75 112 PHE B C 1
ATOM 2354 O O . PHE B 1 112 ? 7.82 26.391 3.584 1 98.75 112 PHE B O 1
ATOM 2361 N N . LEU B 1 113 ? 6.34 24.703 3.367 1 98.88 113 LEU B N 1
ATOM 2362 C CA . LEU B 1 113 ? 6.332 24.312 4.773 1 98.88 113 LEU B CA 1
ATOM 2363 C C . LEU B 1 113 ? 7.727 23.875 5.223 1 98.88 113 LEU B C 1
ATOM 2365 O O . LEU B 1 113 ? 8.188 24.266 6.297 1 98.88 113 LEU B O 1
ATOM 2369 N N . ARG B 1 114 ? 8.406 23.109 4.402 1 98.75 114 ARG B N 1
ATOM 2370 C CA . ARG B 1 114 ? 9.727 22.609 4.758 1 98.75 114 ARG B CA 1
ATOM 2371 C C . ARG B 1 114 ? 10.742 23.75 4.82 1 98.75 114 ARG B C 1
ATOM 2373 O O . ARG B 1 114 ? 11.688 23.703 5.613 1 98.75 114 ARG B O 1
ATOM 2380 N N . GLU B 1 115 ? 10.562 24.703 3.969 1 98.38 115 GLU B N 1
ATOM 2381 C CA . GLU B 1 115 ? 11.445 25.859 4.012 1 98.38 115 GLU B CA 1
ATOM 2382 C C . GLU B 1 115 ? 11.258 26.656 5.305 1 98.38 115 GLU B C 1
ATOM 2384 O O . GLU B 1 115 ? 12.227 27.094 5.922 1 98.38 115 GLU B O 1
ATOM 2389 N N . GLN B 1 116 ? 10.07 26.859 5.707 1 98.62 116 GLN B N 1
ATOM 2390 C CA . GLN B 1 116 ? 9.742 27.672 6.875 1 98.62 116 GLN B CA 1
ATOM 2391 C C . GLN B 1 116 ? 10 26.906 8.172 1 98.62 116 GLN B C 1
ATOM 2393 O O . GLN B 1 116 ? 10.328 27.516 9.195 1 98.62 116 GLN B O 1
ATOM 2398 N N . LEU B 1 117 ? 9.812 25.594 8.18 1 98.81 117 LEU B N 1
ATOM 2399 C CA . LEU B 1 117 ? 10.023 24.703 9.312 1 98.81 117 LEU B CA 1
ATOM 2400 C C . LEU B 1 117 ? 10.938 23.547 8.93 1 98.81 117 LEU B C 1
ATOM 2402 O O . LEU B 1 117 ? 10.469 22.438 8.68 1 98.81 117 LEU B O 1
ATOM 2406 N N . PRO B 1 118 ? 12.211 23.781 9 1 98.31 118 PRO B N 1
ATOM 2407 C CA . PRO B 1 118 ? 13.164 22.859 8.367 1 98.31 118 PRO B CA 1
ATOM 2408 C C . PRO B 1 118 ? 13.273 21.531 9.102 1 98.31 118 PRO B C 1
ATOM 2410 O O . PRO B 1 118 ? 13.664 20.516 8.5 1 98.31 118 PRO B O 1
ATOM 2413 N N . THR B 1 119 ? 12.961 21.5 10.508 1 98.38 119 THR B N 1
ATOM 2414 C CA . THR B 1 119 ? 13.055 20.234 11.25 1 98.38 119 THR B CA 1
ATOM 2415 C C . THR B 1 119 ? 11.898 20.109 12.234 1 98.38 119 THR B C 1
ATOM 2417 O O . THR B 1 119 ? 11.352 21.109 12.703 1 98.38 119 THR B O 1
ATOM 2420 N N . PRO B 1 120 ? 11.539 18.875 12.531 1 98.62 120 PRO B N 1
ATOM 2421 C CA . PRO B 1 120 ? 10.547 18.688 13.594 1 98.62 120 PRO B CA 1
ATOM 2422 C C . PRO B 1 120 ? 11.07 19.141 14.961 1 98.62 120 PRO B C 1
ATOM 2424 O O . PRO B 1 120 ? 12.242 18.938 15.281 1 98.62 120 PRO B O 1
ATOM 2427 N N . SER B 1 121 ? 10.195 19.719 15.703 1 98.44 121 SER B N 1
ATOM 2428 C CA . SER B 1 121 ? 10.57 20.234 17.016 1 98.44 121 SER B CA 1
ATOM 2429 C C . SER B 1 121 ? 10.938 19.109 17.969 1 98.44 121 SER B C 1
ATOM 2431 O O . SER B 1 121 ? 11.797 19.281 18.844 1 98.44 121 SER B O 1
ATOM 2433 N N . ASP B 1 122 ? 10.406 17.938 17.875 1 98.25 122 ASP B N 1
ATOM 2434 C CA . ASP B 1 122 ? 10.578 16.828 18.828 1 98.25 122 ASP B CA 1
ATOM 2435 C C . ASP B 1 122 ? 11.711 15.906 18.391 1 98.25 122 ASP B C 1
ATOM 2437 O O . ASP B 1 122 ? 12.188 15.102 19.188 1 98.25 122 ASP B O 1
ATOM 2441 N N . ASP B 1 123 ? 12.133 15.945 17.172 1 96.62 123 ASP B N 1
ATOM 2442 C CA . ASP B 1 123 ? 13.164 15.062 16.609 1 96.62 123 ASP B CA 1
ATOM 2443 C C . ASP B 1 123 ? 13.93 15.742 15.484 1 96.62 123 ASP B C 1
ATOM 2445 O O . ASP B 1 123 ? 13.82 15.344 14.32 1 96.62 123 ASP B O 1
ATOM 2449 N N . PRO B 1 124 ? 14.781 16.656 15.773 1 95.75 124 PRO B N 1
ATOM 2450 C CA . PRO B 1 124 ? 15.336 17.562 14.766 1 95.75 124 PRO B CA 1
ATOM 2451 C C . PRO B 1 124 ? 16.516 16.953 14.008 1 95.75 124 PRO B C 1
ATOM 2453 O O . PRO B 1 124 ? 16.859 17.422 12.922 1 95.75 124 PRO B O 1
ATOM 2456 N N . ALA B 1 125 ? 17.031 15.852 14.391 1 93.69 125 ALA B N 1
ATOM 2457 C CA . ALA B 1 125 ? 18.328 15.445 13.844 1 93.69 125 ALA B CA 1
ATOM 2458 C C . ALA B 1 125 ? 18.156 14.375 12.766 1 93.69 125 ALA B C 1
ATOM 2460 O O . ALA B 1 125 ? 18.641 14.539 11.641 1 93.69 125 ALA B O 1
ATOM 2461 N N . PRO B 1 126 ? 17.547 13.266 13.078 1 93.25 126 PRO B N 1
ATOM 2462 C CA . PRO B 1 126 ? 17.547 12.172 12.102 1 93.25 126 PRO B CA 1
ATOM 2463 C C . PRO B 1 126 ? 16.531 12.398 10.977 1 93.25 126 PRO B C 1
ATOM 2465 O O . PRO B 1 126 ? 15.445 12.922 11.219 1 93.25 126 PRO B O 1
ATOM 2468 N N . LEU B 1 127 ? 16.891 12.094 9.797 1 95.19 127 LEU B N 1
ATOM 2469 C CA . LEU B 1 127 ? 15.93 12.062 8.695 1 95.19 127 LEU B CA 1
ATOM 2470 C C . LEU B 1 127 ? 15.328 10.672 8.531 1 95.19 127 LEU B C 1
ATOM 2472 O O . LEU B 1 127 ? 14.109 10.516 8.578 1 95.19 127 LEU B O 1
ATOM 2476 N N . MET B 1 128 ? 16.234 9.609 8.336 1 92.75 128 MET B N 1
ATOM 2477 C CA . MET B 1 128 ? 15.789 8.242 8.094 1 92.75 128 MET B CA 1
ATOM 2478 C C . MET B 1 128 ? 16.844 7.238 8.531 1 92.75 128 MET B C 1
ATOM 2480 O O . MET B 1 128 ? 18.047 7.488 8.391 1 92.75 128 MET B O 1
ATOM 2484 N N . THR B 1 129 ? 16.406 6.16 9.031 1 90 129 THR B N 1
ATOM 2485 C CA . THR B 1 129 ? 17.312 5.137 9.539 1 90 129 THR B CA 1
ATOM 2486 C C . THR B 1 129 ? 17.922 4.332 8.398 1 90 129 THR B C 1
ATOM 2488 O O . THR B 1 129 ? 19.125 4.07 8.391 1 90 129 THR B O 1
ATOM 2491 N N . ASP B 1 130 ? 17.188 3.875 7.461 1 90.88 130 ASP B N 1
ATOM 2492 C CA .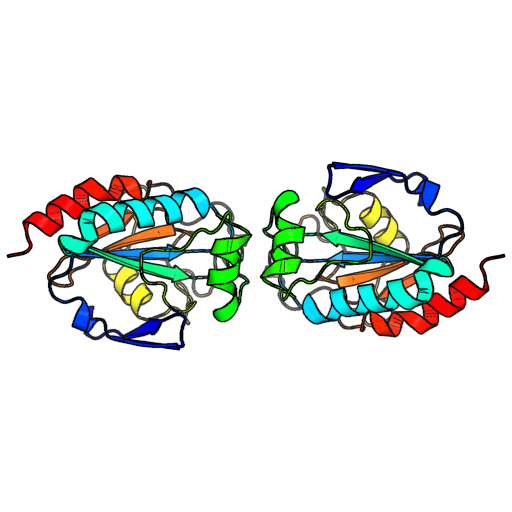 ASP B 1 130 ? 17.609 3.07 6.324 1 90.88 130 ASP B CA 1
ATOM 2493 C C . ASP B 1 130 ? 17.484 3.852 5.02 1 90.88 130 ASP B C 1
ATOM 2495 O O . ASP B 1 130 ? 16.375 4.191 4.598 1 90.88 130 ASP B O 1
ATOM 2499 N N . PRO B 1 131 ? 18.547 4.098 4.352 1 91.75 131 PRO B N 1
ATOM 2500 C CA . PRO B 1 131 ? 18.516 4.938 3.15 1 91.75 131 PRO B CA 1
ATOM 2501 C C . PRO B 1 131 ? 17.766 4.285 1.993 1 91.75 131 PRO B C 1
ATOM 2503 O O . PRO B 1 131 ? 17.438 4.957 1.01 1 91.75 131 PRO B O 1
ATOM 2506 N N . LYS B 1 132 ? 17.484 2.971 2.061 1 88.94 132 LYS B N 1
ATOM 2507 C CA . LYS B 1 132 ? 16.75 2.285 1.008 1 88.94 132 LYS B CA 1
ATOM 2508 C C . LYS B 1 132 ? 15.328 2.834 0.891 1 88.94 132 LYS B C 1
ATOM 2510 O O . LYS B 1 132 ? 14.664 2.641 -0.13 1 88.94 132 LYS B O 1
ATOM 2515 N N . PHE B 1 133 ? 14.898 3.568 1.924 1 93.31 133 PHE B N 1
ATOM 2516 C CA . PHE B 1 133 ? 13.539 4.09 1.931 1 93.31 133 PHE B CA 1
ATOM 2517 C C . PHE B 1 133 ? 13.477 5.465 1.271 1 93.31 133 PHE B C 1
ATOM 2519 O O . PHE B 1 133 ? 12.398 6.031 1.098 1 93.31 133 PHE B O 1
ATOM 2526 N N . ILE B 1 134 ? 14.633 6.016 0.907 1 95.06 134 ILE B N 1
ATOM 2527 C CA . ILE B 1 134 ? 14.664 7.289 0.197 1 95.06 134 ILE B CA 1
ATOM 2528 C C . ILE B 1 134 ? 14.477 7.051 -1.299 1 95.06 134 ILE B C 1
ATOM 2530 O O . ILE B 1 134 ? 15.375 6.551 -1.975 1 95.06 134 ILE B O 1
ATOM 2534 N N . ILE B 1 135 ? 13.406 7.477 -1.792 1 94.88 135 ILE B N 1
ATOM 2535 C CA . ILE B 1 135 ? 13.109 7.156 -3.184 1 94.88 135 ILE B CA 1
ATOM 2536 C C . ILE B 1 135 ? 12.859 8.445 -3.965 1 94.88 135 ILE B C 1
ATOM 2538 O O . ILE B 1 135 ? 12.203 8.422 -5.012 1 94.88 135 ILE B O 1
ATOM 2542 N N . TRP B 1 136 ? 13.211 9.562 -3.434 1 96.94 136 TRP B N 1
ATOM 2543 C CA . TRP B 1 136 ? 13.062 10.852 -4.109 1 96.94 136 TRP B CA 1
ATOM 2544 C C . TRP B 1 136 ? 14.422 11.492 -4.359 1 96.94 136 TRP B C 1
ATOM 2546 O O . TRP B 1 136 ? 15.438 11.039 -3.832 1 96.94 136 TRP B O 1
ATOM 2556 N N . SER B 1 137 ? 14.469 12.445 -5.266 1 97.19 137 SER B N 1
ATOM 2557 C CA . SER B 1 137 ? 15.656 13.227 -5.602 1 97.19 137 SER B CA 1
ATOM 2558 C C . SER B 1 137 ? 15.289 14.648 -6.012 1 97.19 137 SER B C 1
ATOM 2560 O O . SER B 1 137 ? 14.289 14.859 -6.695 1 97.19 137 SER B O 1
ATOM 2562 N N . PRO B 1 138 ? 16.125 15.477 -5.523 1 97.94 138 PRO B N 1
ATOM 2563 C CA . PRO B 1 138 ? 17.266 15.359 -4.613 1 97.94 138 PRO B CA 1
ATOM 2564 C C . PRO B 1 138 ? 16.844 15.133 -3.162 1 97.94 138 PRO B C 1
ATOM 2566 O O . PRO B 1 138 ? 15.672 15.305 -2.826 1 97.94 138 PRO B O 1
ATOM 2569 N N . VAL B 1 139 ? 17.703 14.633 -2.375 1 97.62 139 VAL B N 1
ATOM 2570 C CA . VAL B 1 139 ? 17.531 14.516 -0.932 1 97.62 139 VAL B CA 1
ATOM 2571 C C . VAL B 1 139 ? 18.031 15.773 -0.242 1 97.62 139 VAL B C 1
ATOM 2573 O O . VAL B 1 139 ? 19.172 16.203 -0.483 1 97.62 139 VAL B O 1
ATOM 2576 N N . CYS B 1 140 ? 17.203 16.344 0.515 1 98.06 140 CYS B N 1
ATOM 2577 C CA . CYS B 1 140 ? 17.547 17.594 1.182 1 98.06 140 CYS B CA 1
ATOM 2578 C C . CYS B 1 140 ? 17.469 17.438 2.697 1 98.06 140 CYS B C 1
ATOM 2580 O O . CYS B 1 140 ? 16.766 16.578 3.203 1 98.06 140 CYS B O 1
ATOM 2582 N N . ARG B 1 141 ? 18.078 18.359 3.404 1 97.31 141 ARG B N 1
ATOM 2583 C CA . ARG B 1 141 ? 18.156 18.328 4.863 1 97.31 141 ARG B CA 1
ATOM 2584 C C . ARG B 1 141 ? 16.797 18.547 5.496 1 97.31 141 ARG B C 1
ATOM 2586 O O . ARG B 1 141 ? 16.516 18.031 6.578 1 97.31 141 ARG B O 1
ATOM 2593 N N . ASN B 1 142 ? 15.969 19.25 4.844 1 98.5 142 ASN B N 1
ATOM 2594 C CA . ASN B 1 142 ? 14.703 19.641 5.449 1 98.5 142 ASN B CA 1
ATOM 2595 C C . ASN B 1 142 ? 13.555 18.766 4.945 1 98.5 142 ASN B C 1
ATOM 2597 O O . ASN B 1 142 ? 12.383 19.125 5.094 1 98.5 142 ASN B O 1
ATOM 2601 N N . ASP B 1 143 ? 13.859 17.641 4.363 1 98.75 143 ASP B N 1
ATOM 2602 C CA . ASP B 1 143 ? 12.852 16.734 3.82 1 98.75 143 ASP B CA 1
ATOM 2603 C C . ASP B 1 143 ? 11.953 16.188 4.926 1 98.75 143 ASP B C 1
ATOM 2605 O O . ASP B 1 143 ? 12.359 16.125 6.09 1 98.75 143 ASP B O 1
ATOM 2609 N N . VAL B 1 144 ? 10.727 15.883 4.57 1 98.69 144 VAL B N 1
ATOM 2610 C CA . VAL B 1 144 ? 9.852 15.062 5.41 1 98.69 144 VAL B CA 1
ATOM 2611 C C . VAL B 1 144 ? 10.445 13.664 5.555 1 98.69 144 VAL B C 1
ATOM 2613 O O . VAL B 1 144 ? 10.922 13.078 4.582 1 98.69 144 VAL B O 1
ATOM 2616 N N . ALA B 1 145 ? 10.328 13.156 6.75 1 98 145 ALA B N 1
ATOM 2617 C CA . ALA B 1 145 ? 11.102 11.953 7.047 1 98 145 ALA B CA 1
ATOM 2618 C C . ALA B 1 145 ? 10.273 10.695 6.805 1 98 145 ALA B C 1
ATOM 2620 O O . ALA B 1 145 ? 10.82 9.648 6.445 1 98 145 ALA B O 1
ATOM 2621 N N . TRP B 1 146 ? 9.016 10.773 7.047 1 97.88 146 TRP B N 1
ATOM 2622 C CA . TRP B 1 146 ? 8.125 9.617 6.949 1 97.88 146 TRP B CA 1
ATOM 2623 C C . TRP B 1 146 ? 6.668 10.047 6.934 1 97.88 146 TRP B C 1
ATOM 2625 O O . TRP B 1 146 ? 6.367 11.242 6.809 1 97.88 146 TRP B O 1
ATOM 2635 N N . ASN B 1 147 ? 5.793 9.078 6.953 1 98.12 147 ASN B N 1
ATOM 2636 C CA . ASN B 1 147 ? 4.367 9.375 7.055 1 98.12 147 ASN B CA 1
ATOM 2637 C C . ASN B 1 147 ? 4.016 9.969 8.414 1 98.12 147 ASN B C 1
ATOM 2639 O O . ASN B 1 147 ? 4.629 9.625 9.422 1 98.12 147 ASN B O 1
ATOM 2643 N N . PHE B 1 148 ? 2.994 10.906 8.328 1 98.56 148 PHE B N 1
ATOM 2644 C CA . PHE B 1 148 ? 2.322 11.477 9.492 1 98.56 148 PHE B CA 1
ATOM 2645 C C . PHE B 1 148 ? 3.236 12.453 10.219 1 98.56 148 PHE B C 1
ATOM 2647 O O . PHE B 1 148 ? 3.244 12.508 11.453 1 98.56 148 PHE B O 1
ATOM 2654 N N . GLU B 1 149 ? 4.129 13 9.5 1 98.38 149 GLU B N 1
ATOM 2655 C CA . GLU B 1 149 ? 4.703 14.25 9.992 1 98.38 149 GLU B CA 1
ATOM 2656 C C . GLU B 1 149 ? 3.688 15.383 9.93 1 98.38 149 GLU B C 1
ATOM 2658 O O . GLU B 1 149 ? 2.773 15.367 9.102 1 98.38 149 GLU B O 1
ATOM 2663 N N . LYS B 1 150 ? 3.812 16.344 10.836 1 98.88 150 LYS B N 1
ATOM 2664 C CA . LYS B 1 150 ? 2.768 17.359 11.008 1 98.88 150 LYS B CA 1
ATOM 2665 C C . LYS B 1 150 ? 3.346 18.766 10.953 1 98.88 150 LYS B C 1
ATOM 2667 O O . LYS B 1 150 ? 4.445 19.016 11.445 1 98.88 150 LYS B O 1
ATOM 2672 N N . PHE B 1 151 ? 2.607 19.625 10.344 1 98.94 151 PHE B N 1
ATOM 2673 C CA . PHE B 1 151 ? 2.875 21.047 10.312 1 98.94 151 PHE B CA 1
ATOM 2674 C C . PHE B 1 151 ? 1.679 21.828 10.844 1 98.94 151 PHE B C 1
ATOM 2676 O O . PHE B 1 151 ? 0.542 21.594 10.43 1 98.94 151 PHE B O 1
ATOM 2683 N N . LEU B 1 152 ? 1.942 22.641 11.789 1 98.94 152 LEU B N 1
ATOM 2684 C CA . LEU B 1 152 ? 0.91 23.516 12.336 1 98.94 152 LEU B CA 1
ATOM 2685 C C . LEU B 1 152 ? 1.104 24.953 11.859 1 98.94 152 LEU B C 1
ATOM 2687 O O . LEU B 1 152 ? 2.217 25.484 11.906 1 98.94 152 LEU B O 1
ATOM 2691 N N . VAL B 1 153 ? 0.051 25.547 11.328 1 98.88 153 VAL B N 1
ATOM 2692 C CA . VAL B 1 153 ? 0.075 26.906 10.812 1 98.88 153 VAL B CA 1
ATOM 2693 C C . VAL B 1 153 ? -0.889 27.781 11.609 1 98.88 153 VAL B C 1
ATOM 2695 O O . VAL B 1 153 ? -2.027 27.391 11.867 1 98.88 153 VAL B O 1
ATOM 2698 N N . GLY B 1 154 ? -0.464 28.938 11.961 1 98.44 154 GLY B N 1
ATOM 2699 C CA . GLY B 1 154 ? -1.271 29.844 12.75 1 98.44 154 GLY B CA 1
ATOM 2700 C C . GLY B 1 154 ? -2.338 30.562 11.938 1 98.44 154 GLY B C 1
ATOM 2701 O O . GLY B 1 154 ? -2.355 30.469 10.711 1 98.44 154 GLY B O 1
ATOM 2702 N N . PRO B 1 155 ? -3.246 31.25 12.664 1 97.62 155 PRO B N 1
ATOM 2703 C CA . PRO B 1 155 ? -4.391 31.891 12.008 1 97.62 155 PRO B CA 1
ATOM 2704 C C . PRO B 1 155 ? -3.98 33.031 11.086 1 97.62 155 PRO B C 1
ATOM 2706 O O . PRO B 1 155 ? -4.801 33.531 10.297 1 97.62 155 PRO B O 1
ATOM 2709 N N . ASP B 1 156 ? -2.721 33.531 11.094 1 96.75 156 ASP B N 1
ATOM 2710 C CA . ASP B 1 156 ? -2.232 34.562 10.203 1 96.75 156 ASP B CA 1
ATOM 2711 C C . ASP B 1 156 ? -1.505 33.969 9 1 96.75 156 ASP B C 1
ATOM 2713 O O . ASP B 1 156 ? -0.914 34.688 8.195 1 96.75 156 ASP B O 1
ATOM 2717 N N . GLY B 1 157 ? -1.452 32.594 8.922 1 97.5 157 GLY B N 1
ATOM 2718 C CA . GLY B 1 157 ? -0.818 31.922 7.797 1 97.5 157 GLY B CA 1
ATOM 2719 C C . GLY B 1 157 ? 0.657 31.656 8.023 1 97.5 157 GLY B C 1
ATOM 2720 O O . GLY B 1 157 ? 1.335 31.109 7.145 1 97.5 157 GLY B O 1
ATOM 2721 N N . THR B 1 158 ? 1.131 32.062 9.172 1 98 158 THR B N 1
ATOM 2722 C CA . THR B 1 158 ? 2.537 31.828 9.484 1 98 158 THR B CA 1
ATOM 2723 C C . THR B 1 158 ? 2.754 30.406 10.008 1 98 158 THR B C 1
ATOM 2725 O O . THR B 1 158 ? 2.143 30 11 1 98 158 THR B O 1
ATOM 2728 N N . PRO B 1 159 ? 3.641 29.562 9.375 1 98.81 159 PRO B N 1
ATOM 2729 C CA . PRO B 1 159 ? 3.973 28.25 9.953 1 98.81 159 PRO B CA 1
ATOM 2730 C C . PRO B 1 159 ? 4.5 28.359 11.383 1 98.81 159 PRO B C 1
ATOM 2732 O O . PRO B 1 159 ? 5.352 29.188 11.672 1 98.81 159 PRO B O 1
ATOM 2735 N N . PHE B 1 160 ? 4.008 27.562 12.234 1 98.75 160 PHE B N 1
ATOM 2736 C CA . PHE B 1 160 ? 4.246 27.672 13.664 1 98.75 160 PHE B CA 1
ATOM 2737 C C . PHE B 1 160 ? 5.234 26.609 14.133 1 98.75 160 PHE B C 1
ATOM 2739 O O . PHE B 1 160 ? 6.277 26.938 14.703 1 98.75 160 PHE B O 1
ATOM 2746 N N . LYS B 1 161 ? 4.871 25.344 13.844 1 98.88 161 LYS B N 1
ATOM 2747 C CA . LYS B 1 161 ? 5.68 24.266 14.383 1 98.88 161 LYS B CA 1
ATOM 2748 C C . LYS B 1 161 ? 5.52 23 13.547 1 98.88 161 LYS B C 1
ATOM 2750 O O . LYS B 1 161 ? 4.461 22.766 12.961 1 98.88 161 LYS B O 1
ATOM 2755 N N . ARG B 1 162 ? 6.605 22.219 13.469 1 98.81 162 ARG B N 1
ATOM 2756 C CA . ARG B 1 162 ? 6.664 20.922 12.789 1 98.81 162 ARG B CA 1
ATOM 2757 C C . ARG B 1 162 ? 6.914 19.797 13.781 1 98.81 162 ARG B C 1
ATOM 2759 O O . ARG B 1 162 ? 7.684 19.953 14.727 1 98.81 162 ARG B O 1
ATOM 2766 N N . TYR B 1 163 ? 6.23 18.641 13.641 1 98.81 163 TYR B N 1
ATOM 2767 C CA . TYR B 1 163 ? 6.316 17.5 14.531 1 98.81 163 TYR B CA 1
ATOM 2768 C C . TYR B 1 163 ? 6.637 16.219 13.758 1 98.81 163 TYR B C 1
ATOM 2770 O O . TYR B 1 163 ? 6.113 16.016 12.656 1 98.81 163 TYR B O 1
ATOM 2778 N N . SER B 1 164 ? 7.457 15.367 14.312 1 98.31 164 SER B N 1
ATOM 2779 C CA . SER B 1 164 ? 7.867 14.133 13.648 1 98.31 164 SER B CA 1
ATOM 2780 C C . SER B 1 164 ? 6.742 13.102 13.656 1 98.31 164 SER B C 1
ATOM 2782 O O . SER B 1 164 ? 5.715 13.305 14.305 1 98.31 164 SER B O 1
ATOM 2784 N N . ARG B 1 165 ? 6.969 12.008 12.969 1 95.94 165 ARG B N 1
ATOM 2785 C CA . ARG B 1 165 ? 6.004 10.922 12.914 1 95.94 165 ARG B CA 1
ATOM 2786 C C . ARG B 1 165 ? 5.801 10.305 14.297 1 95.94 165 ARG B C 1
ATOM 2788 O O . ARG B 1 165 ? 4.77 9.68 14.562 1 95.94 165 ARG B O 1
ATOM 2795 N N . ARG B 1 166 ? 6.738 10.453 15.188 1 96 166 ARG B N 1
ATOM 2796 C CA . ARG B 1 166 ? 6.684 9.82 16.5 1 96 166 ARG B CA 1
ATOM 2797 C C . 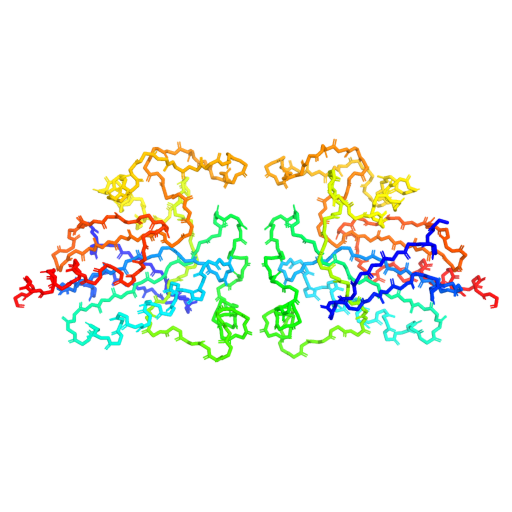ARG B 1 166 ? 5.801 10.625 17.453 1 96 166 ARG B C 1
ATOM 2799 O O . ARG B 1 166 ? 5.316 10.086 18.453 1 96 166 ARG B O 1
ATOM 2806 N N . PHE B 1 167 ? 5.738 11.891 17.219 1 97.94 167 PHE B N 1
ATOM 2807 C CA . PHE B 1 167 ? 4.895 12.75 18.047 1 97.94 167 PHE B CA 1
ATOM 2808 C C . PHE B 1 167 ? 3.42 12.414 17.844 1 97.94 167 PHE B C 1
ATOM 2810 O O . PHE B 1 167 ? 2.918 12.422 16.719 1 97.94 167 PHE B O 1
ATOM 2817 N N . LEU B 1 168 ? 2.727 12.117 18.922 1 98.25 168 LEU B N 1
ATOM 2818 C CA . LEU B 1 168 ? 1.314 11.773 18.781 1 98.25 168 LEU B CA 1
ATOM 2819 C C . LEU B 1 168 ? 0.517 12.953 18.234 1 98.25 168 LEU B C 1
ATOM 2821 O O . LEU B 1 168 ? 0.686 14.086 18.703 1 98.25 168 LEU B O 1
ATOM 2825 N N . THR B 1 169 ? -0.363 12.672 17.266 1 98.69 169 THR B N 1
ATOM 2826 C CA . THR B 1 169 ? -1.18 13.719 16.672 1 98.69 169 THR B CA 1
ATOM 2827 C C . THR B 1 169 ? -2.043 14.398 17.734 1 98.69 169 THR B C 1
ATOM 2829 O O . THR B 1 169 ? -2.205 15.617 17.719 1 98.69 169 THR B O 1
ATOM 2832 N N . SER B 1 170 ? -2.5 13.617 18.688 1 98.62 170 SER B N 1
ATOM 2833 C CA . SER B 1 170 ? -3.338 14.164 19.75 1 98.62 170 SER B CA 1
ATOM 2834 C C . SER B 1 170 ? -2.561 15.148 20.609 1 98.62 170 SER B C 1
ATOM 2836 O O . SER B 1 170 ? -3.139 16.078 21.172 1 98.62 170 SER B O 1
ATOM 2838 N N . ASP B 1 171 ? -1.281 14.977 20.656 1 98.62 171 ASP B N 1
ATOM 2839 C CA . ASP B 1 171 ? -0.449 15.797 21.531 1 98.62 171 ASP B CA 1
ATOM 2840 C C . ASP B 1 171 ? -0.238 17.188 20.953 1 98.62 171 ASP B C 1
ATOM 2842 O O . ASP B 1 171 ? 0.274 18.078 21.625 1 98.62 171 ASP B O 1
ATOM 2846 N N . VAL B 1 172 ? -0.656 17.406 19.719 1 98.69 172 VAL B N 1
ATOM 2847 C CA . VAL B 1 172 ? -0.575 18.734 19.109 1 98.69 172 VAL B CA 1
ATOM 2848 C C . VAL B 1 172 ? -1.61 19.656 19.75 1 98.69 172 VAL B C 1
ATOM 2850 O O . VAL B 1 172 ? -1.546 20.875 19.578 1 98.69 172 VAL B O 1
ATOM 2853 N N . GLU B 1 173 ? -2.451 19.109 20.469 1 98.75 173 GLU B N 1
ATOM 2854 C CA . GLU B 1 173 ? -3.609 19.812 21.016 1 98.75 173 GLU B CA 1
ATOM 2855 C C . GLU B 1 173 ? -3.184 21.062 21.797 1 98.75 173 GLU B C 1
ATOM 2857 O O . GLU B 1 173 ? -3.811 22.109 21.672 1 98.75 173 GLU B O 1
ATOM 2862 N N . GLY B 1 174 ? -2.199 20.891 22.609 1 98.5 174 GLY B N 1
ATOM 2863 C CA . GLY B 1 174 ? -1.739 22.047 23.375 1 98.5 174 GLY B CA 1
ATOM 2864 C C . GLY B 1 174 ? -1.391 23.234 22.5 1 98.5 174 GLY B C 1
ATOM 2865 O O . GLY B 1 174 ? -1.783 24.359 22.812 1 98.5 174 GLY B O 1
ATOM 2866 N N . ASP B 1 175 ? -0.678 23.016 21.453 1 98.81 175 ASP B N 1
ATOM 2867 C CA . ASP B 1 175 ? -0.285 24.078 20.531 1 98.81 175 ASP B CA 1
ATOM 2868 C C . ASP B 1 175 ? -1.491 24.609 19.766 1 98.81 175 ASP B C 1
ATOM 2870 O O . ASP B 1 175 ? -1.573 25.812 19.5 1 98.81 175 ASP B O 1
ATOM 2874 N N . ILE B 1 176 ? -2.4 23.734 19.406 1 98.81 176 ILE B N 1
ATOM 2875 C CA . ILE B 1 176 ? -3.631 24.156 18.734 1 98.81 176 ILE B CA 1
ATOM 2876 C C . ILE B 1 176 ? -4.387 25.141 19.625 1 98.81 176 ILE B C 1
ATOM 2878 O O . ILE B 1 176 ? -4.785 26.219 19.172 1 98.81 176 ILE B O 1
ATOM 2882 N N . LYS B 1 177 ? -4.508 24.781 20.875 1 98.56 177 LYS B N 1
ATOM 2883 C CA . LYS B 1 177 ? -5.215 25.641 21.828 1 98.56 177 LYS B CA 1
ATOM 2884 C C . LYS B 1 177 ? -4.527 27 21.953 1 98.56 177 LYS B C 1
ATOM 2886 O O . LYS B 1 177 ? -5.188 28.031 22.016 1 98.56 177 LYS B O 1
ATOM 2891 N N . LYS B 1 178 ? -3.328 26.922 22.062 1 98.44 178 LYS B N 1
ATOM 2892 C CA . LYS B 1 178 ? -2.551 28.156 22.156 1 98.44 178 LYS B CA 1
ATOM 2893 C C . LYS B 1 178 ? -2.818 29.078 20.969 1 98.44 178 LYS B C 1
ATOM 2895 O O . LYS B 1 178 ? -3.084 30.266 21.141 1 98.44 178 LYS B O 1
ATOM 2900 N N . LEU B 1 179 ? -2.781 28.547 19.766 1 98.5 179 LEU B N 1
ATOM 2901 C CA . LEU B 1 179 ? -2.963 29.344 18.562 1 98.5 179 LEU B CA 1
ATOM 2902 C C . LEU B 1 179 ? -4.402 29.828 18.438 1 98.5 179 LEU B C 1
ATOM 2904 O O . LEU B 1 179 ? -4.652 30.938 17.969 1 98.5 179 LEU B O 1
ATOM 2908 N N . LEU B 1 180 ? -5.34 28.984 18.875 1 98.06 180 LEU B N 1
ATOM 2909 C CA . LEU B 1 180 ? -6.75 29.359 18.797 1 98.06 180 LEU B CA 1
ATOM 2910 C C . LEU B 1 180 ? -7.051 30.516 19.75 1 98.06 180 LEU B C 1
ATOM 2912 O O . LEU B 1 180 ? -7.941 31.328 19.469 1 98.06 180 LEU B O 1
ATOM 2916 N N . SER B 1 181 ? -6.359 30.531 20.812 1 95.62 181 SER B N 1
ATOM 2917 C CA . SER B 1 181 ? -6.562 31.625 21.766 1 95.62 181 SER B CA 1
ATOM 2918 C C . SER B 1 181 ? -6.094 32.969 21.203 1 95.62 181 SER B C 1
ATOM 2920 O O . SER B 1 181 ? -6.445 34 21.719 1 95.62 181 SER B O 1
ATOM 2922 N N . GLN B 1 182 ? -5.309 32.906 20.172 1 90.19 182 GLN B N 1
ATOM 2923 C CA . GLN B 1 182 ? -4.793 34.094 19.516 1 90.19 182 GLN B CA 1
ATOM 2924 C C . GLN B 1 182 ? -5.738 34.594 18.422 1 90.19 182 GLN B C 1
ATOM 2926 O O . GLN B 1 182 ? -5.531 35.656 17.844 1 90.19 182 GLN B O 1
ATOM 2931 N N . THR B 1 183 ? -6.594 33.719 18.078 1 85 183 THR B N 1
ATOM 2932 C CA . THR B 1 183 ? -7.535 34.062 17.031 1 85 183 THR B CA 1
ATOM 2933 C C . THR B 1 183 ? -8.523 35.125 17.531 1 85 183 THR B C 1
ATOM 2935 O O . THR B 1 183 ? -9.016 35.031 18.656 1 85 183 THR B O 1
ATOM 2938 N N . LYS B 1 184 ? -8.477 36.438 17.125 1 66.06 184 LYS B N 1
ATOM 2939 C CA . LYS B 1 184 ? -9.336 37.562 17.438 1 66.06 184 LYS B CA 1
ATOM 2940 C C . LYS B 1 184 ? -10.75 37.344 16.906 1 66.06 184 LYS B C 1
ATOM 2942 O O . LYS B 1 184 ? -10.938 36.719 15.859 1 66.06 184 LYS B O 1
#

InterPro domains:
  IPR000889 Glutathione peroxidase [PF00255] (2-114)
  IPR000889 Glutathione peroxidase [PIRSF000303] (2-182)
  IPR000889 Glutathione peroxidase [PR01011] (20-37)
  IPR000889 Glutathione peroxidase [PR01011] (55-71)
  IPR000889 Glutathione peroxidase [PR01011] (144-153)
  IPR000889 Glutathione peroxidase [PS51355] (1-184)
  IPR000889 Glutathione peroxidase [PTHR11592] (2-180)
  IPR000889 Glutathione peroxidase [cd00340] (2-176)
  IPR036249 Thioredoxin-like superfamily [SSF52833] (2-181)

Radius of gyration: 23.71 Å; Cα contacts (8 Å, |Δi|>4): 755; chains: 2; bounding box: 38×78×46 Å

Secondary structure (DSSP, 8-state):
-GGG-EEEBTTS-EEEGGGGTTSEEEEEEE-SSSSHHHHHHHHHHHHHHHGGGTEEEEEEE---STTTT-S-HHHHHHHHHHTSS-TT---SSEEBPP---SSTT--HHHHHHHHH--S-SS--S-S-S-GGG--SSS--TT---STT-EEEE-TTS-EEEEE-TTS-GGGGHHHHHHHHTT--/-GGG-EEEBTTS-EEEGGGGTTSEEEEEEE-SSSSHHHHHHHHHHHHHHHGGGTEEEEEEE--SSTTTT-S-HHHHHHHHHHTSS-TT---SSEEBPP---SSTT--HHHHHHHHH--S-SS--S-S-S-GGG--SSS--TT---STT-EEEE-TTS-EEEEE-TTS-GGGGHHHHHHHHTT--

Solvent-accessible surface area (backbone atoms only — not comparable to full-atom values): 19522 Å² total; per-residue (Å²): 113,56,44,77,40,68,49,34,29,52,87,62,47,79,42,59,34,54,78,48,65,63,20,35,36,40,38,26,39,31,41,55,48,69,69,25,51,59,45,54,51,30,48,36,52,51,42,72,73,30,34,93,69,38,44,43,49,38,37,31,30,32,44,68,49,71,23,23,30,69,59,52,60,87,30,43,64,42,33,26,18,55,42,32,63,13,92,70,40,71,79,76,55,49,49,35,38,67,43,42,62,49,36,79,70,28,36,66,69,39,52,53,48,26,69,77,41,43,46,24,75,83,50,60,77,74,60,70,93,58,72,77,53,63,81,60,52,64,83,58,91,37,48,78,60,55,61,44,26,37,39,35,26,32,34,86,53,47,76,69,50,27,36,34,57,82,50,58,62,59,67,45,47,65,60,50,51,56,46,47,70,66,52,128,113,58,46,77,39,69,48,35,27,51,86,63,47,79,41,60,35,55,78,47,65,65,22,35,35,40,40,26,40,31,40,54,48,69,69,24,52,61,45,53,50,30,48,36,50,51,41,71,73,31,34,92,70,37,44,43,49,38,37,30,30,32,43,68,47,69,23,23,31,71,59,52,60,87,30,44,64,41,33,26,17,55,42,32,63,13,91,68,41,70,80,77,54,49,49,35,36,68,43,43,61,47,37,79,70,27,37,65,69,40,52,52,48,26,69,78,41,45,46,23,75,82,50,60,77,75,61,71,92,58,72,79,52,62,80,60,52,65,83,60,91,37,49,77,60,52,60,45,26,36,38,36,26,33,33,86,51,47,78,70,51,27,34,35,55,82,50,56,61,60,67,47,48,65,60,51,51,56,46,48,70,64,51,127

Nearest PDB structures (foldseek):
  1gp1-assembly1_A  TM=9.948E-01  e=9.413E-33  Bos taurus
  2f8a-assembly1_A  TM=9.935E-01  e=1.580E-32  Homo sapiens
  2he3-assembly1_A  TM=9.877E-01  e=1.975E-31  Homo sapiens
  2i3y-assembly1_A  TM=9.479E-01  e=1.747E-24  Homo sapiens
  2r37-assembly1_A  TM=9.569E-01  e=1.388E-23  Homo sapiens

Organism: Oryzias latipes (NCBI:txid8090)

Foldseek 3Di:
DQQQDWFAFLVRDIGGSVVLALAKEKEFEAALADPQQQQQVLQQVLCVVCVVLRYAYEYEYELLFVRRHVDASVCSQVSVDPPVVHPGDDRPHTYTGHAHLDAPGHGVNNVVQCVLEQAAPVDRPDQEDDCVSGDHPPDDSSGQRHGTWMWIAANNRRTDGTHHNPDRNNVCNVVNVVRSVVRD/DQQQDWFAFLVRHIGGSVVLALAKEKEFEAALADPQQQQQVLQQVLCVVCVVLRYAYEYEYELLFVRRHVDASVCSQVSVDPPVVHPGDDRPHTYTGHAHLDAPGHGVNNVVQCVLEQAAPVDRQDQEDDCVSGDHPPDDSSGQRHGTWMWIAANNRRTDGTHHNPDRNNVCNVVNVVRSVVRD

pLDDT: mean 97.46, std 3.13, range [66.06, 98.94]

Sequence (368 aa):
KFYSLTAKLLSGEIFNFSVLQGKVVLIENVASLGTTTRDYTQMNELHERYASKGLVILGVPCNQFGHQENCKNEEILLSLKHVRPGNGFEPKFQLLEKVDVNGKDAHPLFAFLREQLPTPSDDPAPLMTDPKFIIWSPVCRNDVAWNFEKFLVGPDGTPFKRYSRRFLTSDVEGDIKKLLSQTKKFYSLTAKLLSGEIFNFSVLQGKVVLIENVASLGTTTRDYTQMNELHERYASKGLVILGVPCNQFGHQENCKNEEILLSLKHVRPGNGFEPKFQLLEKVDVNGKDAHPLFAFLREQLPTPSDDPAPLMTDPKFIIWSPVCRNDVAWNFEKFLVGPDGTPFKRYSRRFLTSDVEGDIKKLLSQTK